Protein AF-A0A0C3BVL0-F1 (afdb_monomer_lite)

pLDDT: mean 70.84, std 17.95, range [28.62, 93.38]

Secondary structure (DSSP, 8-state):
----------------------------HHHHHHHHHHHHHHHHHHHHHHHHHHHHHHHHHHHHHHHHHS------HHHHHHHHHHHHHHHHHHHHHHHHHHHHHHHHHHHHHH---S-HHHHHHHHHHHHHHHHHHHHHHHHHHHHH-TTGGGSGGG-HHHHHHHHHHHHHHHHHHHHHHHHHHHTT-STTTTTSSTTHHHHHHHTT-PPPGGG-----

Sequence (220 aa):
MSSSSTPVSATTTTSAITVPKATFMSDDPVASRTSYLSSTSSSLIACIIPIIAMMYLVVLSWAYQYAGKYPKALNKTTGVWLQKYAPVAYIFLVLSSLTEIAMSSWLVLQYNFNHNYPNIEMRTGARLLLFTSTWTSLTAGAYTLLFLHPAWSKHPVAYVGAQAIWVFVTWLFWVVGASIVNKSVSALVDEKVCGSVAYCAQIRGLFGKLPPTRYLRVPL

Structure (mmCIF, N/CA/C/O backbone):
data_AF-A0A0C3BVL0-F1
#
_entry.id   AF-A0A0C3BVL0-F1
#
loop_
_atom_site.group_PDB
_atom_site.id
_atom_site.type_symbol
_atom_site.label_atom_id
_atom_site.label_alt_id
_atom_site.label_comp_id
_atom_site.label_asym_id
_atom_site.label_entity_id
_atom_site.label_seq_id
_atom_site.pdbx_PDB_ins_code
_atom_site.Cartn_x
_atom_site.Cartn_y
_atom_site.Cartn_z
_atom_site.occupancy
_atom_site.B_iso_or_equiv
_atom_site.auth_seq_id
_atom_site.auth_comp_id
_atom_site.auth_asym_id
_atom_site.auth_atom_id
_atom_site.pdbx_PDB_model_num
ATOM 1 N N . MET A 1 1 ? 85.738 5.031 -52.000 1.00 34.84 1 MET A N 1
ATOM 2 C CA . MET A 1 1 ? 84.587 5.365 -51.135 1.00 34.84 1 MET A CA 1
ATOM 3 C C . MET A 1 1 ? 83.716 4.118 -51.090 1.00 34.84 1 MET A C 1
ATOM 5 O O . MET A 1 1 ? 83.172 3.767 -52.122 1.00 34.84 1 MET A O 1
ATOM 9 N N . SER A 1 2 ? 83.954 3.233 -50.116 1.00 28.62 2 SER A N 1
ATOM 10 C CA . SER A 1 2 ? 83.186 3.122 -48.850 1.00 28.62 2 SER A CA 1
ATOM 11 C C . SER A 1 2 ? 81.844 2.412 -49.096 1.00 28.62 2 SER A C 1
ATOM 13 O O . SER A 1 2 ? 81.128 2.821 -49.994 1.00 28.62 2 SER A O 1
ATOM 15 N N . SER A 1 3 ? 81.394 1.381 -48.382 1.00 28.62 3 SER A N 1
ATOM 16 C CA . SER A 1 3 ? 81.904 0.614 -47.238 1.00 28.62 3 SER A CA 1
ATOM 17 C C . SER A 1 3 ? 80.941 -0.564 -46.999 1.00 28.62 3 SER A C 1
ATOM 19 O O . SER A 1 3 ? 79.779 -0.527 -47.395 1.00 28.62 3 SER A O 1
ATOM 21 N N . SER A 1 4 ? 81.464 -1.603 -46.362 1.00 30.02 4 SER A N 1
ATOM 22 C CA . SER A 1 4 ? 80.855 -2.875 -45.970 1.00 30.02 4 SER A CA 1
ATOM 23 C C . SER A 1 4 ? 79.939 -2.815 -44.729 1.00 30.02 4 SER A C 1
ATOM 25 O O . SER A 1 4 ? 79.928 -1.824 -44.005 1.00 30.02 4 SER A O 1
ATOM 27 N N . SER A 1 5 ? 79.317 -3.978 -44.460 1.00 30.19 5 SER A N 1
ATOM 28 C CA . SER A 1 5 ? 78.951 -4.600 -43.162 1.00 30.19 5 SER A CA 1
ATOM 29 C C . SER A 1 5 ? 77.623 -4.261 -42.453 1.00 30.19 5 SER A C 1
ATOM 31 O O . SER A 1 5 ? 77.483 -3.216 -41.836 1.00 30.19 5 SER A O 1
ATOM 33 N N . THR A 1 6 ? 76.699 -5.237 -42.539 1.00 32.66 6 THR A N 1
ATOM 34 C CA . THR A 1 6 ? 76.010 -6.035 -41.481 1.00 32.66 6 THR A CA 1
ATOM 35 C C . THR A 1 6 ? 75.485 -5.417 -40.163 1.00 32.66 6 THR A C 1
ATOM 37 O O . THR A 1 6 ? 76.039 -4.453 -39.650 1.00 32.66 6 THR A O 1
ATOM 40 N N . PRO A 1 7 ? 74.425 -6.025 -39.572 1.00 41.25 7 PRO A N 1
ATOM 41 C CA . PRO A 1 7 ? 73.585 -5.429 -38.530 1.00 41.25 7 PRO A CA 1
ATOM 42 C C . PRO A 1 7 ? 74.083 -5.719 -37.104 1.00 41.25 7 PRO A C 1
ATOM 44 O O . PRO A 1 7 ? 74.660 -6.773 -36.842 1.00 41.25 7 PRO A O 1
ATOM 47 N N . VAL A 1 8 ? 73.791 -4.813 -36.165 1.00 35.03 8 VAL A N 1
ATOM 48 C CA . VAL A 1 8 ? 74.044 -4.984 -34.724 1.00 35.03 8 VAL A CA 1
ATOM 49 C C . VAL A 1 8 ? 72.755 -4.717 -33.940 1.00 35.03 8 VAL A C 1
ATOM 51 O O . VAL A 1 8 ? 72.123 -3.675 -34.097 1.00 35.03 8 VAL A O 1
ATOM 54 N N . SER A 1 9 ? 72.372 -5.687 -33.107 1.00 32.41 9 SER A N 1
ATOM 55 C CA . SER A 1 9 ? 71.307 -5.620 -32.097 1.00 32.41 9 SER A CA 1
ATOM 56 C C . SER A 1 9 ? 71.687 -4.749 -30.892 1.00 32.41 9 SER A C 1
ATOM 58 O O . SER A 1 9 ? 72.835 -4.803 -30.463 1.00 32.41 9 SER A O 1
ATOM 60 N N . ALA A 1 10 ? 70.698 -4.078 -30.278 1.00 30.48 10 ALA A N 1
ATOM 61 C CA . ALA A 1 10 ? 70.312 -4.190 -28.852 1.00 30.48 10 ALA A CA 1
ATOM 62 C C . ALA A 1 10 ? 69.747 -2.876 -28.259 1.00 30.48 10 ALA A C 1
ATOM 64 O O . ALA A 1 10 ? 70.443 -1.877 -28.149 1.00 30.48 10 ALA A O 1
ATOM 65 N N . THR A 1 11 ? 68.463 -2.956 -27.884 1.00 34.38 11 THR A N 1
ATOM 66 C CA . THR A 1 11 ? 67.759 -2.516 -26.656 1.00 34.38 11 THR A CA 1
ATOM 67 C C . THR A 1 11 ? 68.188 -1.258 -25.876 1.00 34.38 11 THR A C 1
ATOM 69 O O . THR A 1 11 ? 69.366 -1.029 -25.628 1.00 34.38 11 THR A O 1
ATOM 72 N N . THR A 1 12 ? 67.160 -0.615 -25.278 1.00 30.81 12 THR A N 1
ATOM 73 C CA . THR A 1 12 ? 67.130 0.373 -24.156 1.00 30.81 12 THR A CA 1
ATOM 74 C C . THR A 1 12 ? 66.927 1.808 -24.677 1.00 30.81 12 THR A C 1
ATOM 76 O O . THR A 1 12 ? 67.779 2.329 -25.373 1.00 30.81 12 THR A O 1
ATOM 79 N N . THR A 1 13 ? 65.823 2.540 -24.481 1.00 30.23 13 THR A N 1
ATOM 80 C CA . THR A 1 13 ? 64.835 2.607 -23.392 1.00 30.23 13 THR A CA 1
ATOM 81 C C . THR A 1 13 ? 63.524 3.157 -23.966 1.00 30.23 13 THR A C 1
ATOM 83 O O . THR A 1 13 ? 63.511 4.242 -24.546 1.00 30.23 13 THR A O 1
ATOM 86 N N . THR A 1 14 ? 62.412 2.439 -23.811 1.00 31.94 14 THR A N 1
ATOM 87 C CA . THR A 1 14 ? 61.083 2.945 -24.179 1.00 31.94 14 THR A CA 1
ATOM 88 C C . THR A 1 14 ? 60.615 3.923 -23.105 1.00 31.94 14 THR A C 1
ATOM 90 O O . THR A 1 14 ? 60.012 3.523 -22.112 1.00 31.94 14 THR A O 1
ATOM 93 N N . SER A 1 15 ? 60.886 5.213 -23.287 1.00 34.28 15 SER A N 1
ATOM 94 C CA . SER A 1 15 ? 60.174 6.255 -22.546 1.00 34.28 15 SER A CA 1
ATOM 95 C C . SER A 1 15 ? 58.754 6.329 -23.100 1.00 34.28 15 SER A C 1
ATOM 97 O O . SER A 1 15 ? 58.504 6.945 -24.134 1.00 34.28 15 SER A O 1
ATOM 99 N N . ALA A 1 16 ? 57.828 5.636 -22.438 1.00 36.22 16 ALA A N 1
ATOM 100 C CA . ALA A 1 16 ? 56.403 5.758 -22.692 1.00 36.22 16 ALA A CA 1
ATOM 101 C C . ALA A 1 16 ? 55.973 7.196 -22.369 1.00 36.22 16 ALA A C 1
ATOM 103 O O . ALA A 1 16 ? 55.798 7.567 -21.209 1.00 36.22 16 ALA A O 1
ATOM 104 N N . ILE A 1 17 ? 55.817 8.018 -23.406 1.00 35.16 17 ILE A N 1
ATOM 105 C CA . ILE A 1 17 ? 55.044 9.250 -23.305 1.00 35.16 17 ILE A CA 1
ATOM 106 C C . ILE A 1 17 ? 53.596 8.802 -23.116 1.00 35.16 17 ILE A C 1
ATOM 108 O O . ILE A 1 17 ? 52.921 8.398 -24.063 1.00 35.16 17 ILE A O 1
ATOM 112 N N . THR A 1 18 ? 53.144 8.818 -21.864 1.00 35.16 18 THR A N 1
ATOM 113 C CA . THR A 1 18 ? 51.734 8.711 -21.504 1.00 35.16 18 THR A CA 1
ATOM 114 C C . THR A 1 18 ? 51.011 9.879 -22.157 1.00 35.16 18 THR A C 1
ATOM 116 O O . THR A 1 18 ? 50.986 10.988 -21.628 1.00 35.16 18 THR A O 1
ATOM 119 N N . VAL A 1 19 ? 50.438 9.636 -23.335 1.00 36.28 19 VAL A N 1
ATOM 120 C CA . VAL A 1 19 ? 49.383 10.483 -23.881 1.00 36.28 19 VAL A CA 1
ATOM 121 C C . VAL A 1 19 ? 48.281 10.483 -22.823 1.00 36.28 19 VAL A C 1
ATOM 123 O O . VAL A 1 19 ? 47.781 9.401 -22.494 1.00 36.28 19 VAL A O 1
ATOM 126 N N . PRO A 1 20 ? 47.915 11.635 -22.233 1.00 35.56 20 PRO A N 1
ATOM 127 C CA . PRO A 1 20 ? 46.774 11.671 -21.346 1.00 35.56 20 PRO A CA 1
ATOM 128 C C . PRO A 1 20 ? 45.579 11.214 -22.172 1.00 35.56 20 PRO A C 1
ATOM 130 O O . PRO A 1 20 ? 45.197 11.851 -23.154 1.00 35.56 20 PRO A O 1
ATOM 133 N N . LYS A 1 21 ? 45.029 10.058 -21.794 1.00 32.78 21 LYS A N 1
ATOM 134 C CA . LYS A 1 21 ? 43.717 9.604 -22.227 1.00 32.78 21 LYS A CA 1
ATOM 135 C C . LYS A 1 21 ? 42.766 10.712 -21.810 1.00 32.78 21 LYS A C 1
ATOM 137 O O . LYS A 1 21 ? 42.381 10.785 -20.647 1.00 32.78 21 LYS A O 1
ATOM 142 N N . ALA A 1 22 ? 42.466 11.613 -22.740 1.00 35.97 22 ALA A N 1
ATOM 143 C CA . ALA A 1 22 ? 41.354 12.521 -22.607 1.00 35.97 22 ALA A CA 1
ATOM 144 C C . ALA A 1 22 ? 40.149 11.619 -22.370 1.00 35.97 22 ALA A C 1
ATOM 146 O O . ALA A 1 22 ? 39.700 10.894 -23.261 1.00 35.97 22 ALA A O 1
ATOM 147 N N . THR A 1 23 ? 39.713 11.571 -21.117 1.00 38.19 23 THR A N 1
ATOM 148 C CA . THR A 1 23 ? 38.400 11.090 -20.747 1.00 38.19 23 THR A CA 1
ATOM 149 C C . THR A 1 23 ? 37.459 11.992 -21.521 1.00 38.19 23 THR A C 1
ATOM 151 O O . THR A 1 23 ? 37.192 13.116 -21.108 1.00 38.19 23 THR A O 1
ATOM 154 N N . PHE A 1 24 ? 37.050 11.547 -22.709 1.00 36.66 24 PHE A N 1
ATOM 155 C CA . PHE A 1 24 ? 35.875 12.073 -23.366 1.00 36.66 24 PHE A CA 1
ATOM 156 C C . PHE A 1 24 ? 34.755 11.883 -22.344 1.00 36.66 24 PHE A C 1
ATOM 158 O O . PHE A 1 24 ? 34.216 10.788 -22.185 1.00 36.66 24 PHE A O 1
ATOM 165 N N . MET A 1 25 ? 34.472 12.939 -21.578 1.00 44.44 25 MET A N 1
ATOM 166 C CA . MET A 1 25 ? 33.133 13.184 -21.087 1.00 44.44 25 MET A CA 1
ATOM 167 C C . MET A 1 25 ? 32.283 13.251 -22.347 1.00 44.44 25 MET A C 1
ATOM 169 O O . MET A 1 25 ? 32.165 14.293 -22.988 1.00 44.44 25 MET A O 1
ATOM 173 N N . SER A 1 26 ? 31.740 12.105 -22.744 1.00 39.84 26 SER A N 1
ATOM 174 C CA . SER A 1 26 ? 30.464 12.091 -23.427 1.00 39.84 26 SER A CA 1
ATOM 175 C C . SER A 1 26 ? 29.474 12.687 -22.431 1.00 39.84 26 SER A C 1
ATOM 177 O O . SER A 1 26 ? 28.864 11.972 -21.638 1.00 39.84 26 SER A O 1
ATOM 179 N N . ASP A 1 27 ? 29.376 14.018 -22.416 1.00 47.84 27 ASP A N 1
ATOM 180 C CA . ASP A 1 27 ? 28.187 14.725 -21.961 1.00 47.84 27 ASP A CA 1
ATOM 181 C C . ASP A 1 27 ? 27.072 14.336 -22.932 1.00 47.84 27 ASP A C 1
ATOM 183 O O . ASP A 1 27 ? 26.684 15.102 -23.808 1.00 47.84 27 ASP A O 1
ATOM 187 N N . ASP A 1 28 ? 26.591 13.098 -22.831 1.00 52.31 28 ASP A N 1
ATOM 188 C CA . ASP A 1 28 ? 25.337 12.719 -23.445 1.00 52.31 28 ASP A CA 1
ATOM 189 C C . ASP A 1 28 ? 24.259 13.411 -22.603 1.00 52.31 28 ASP A C 1
ATOM 191 O O . ASP A 1 28 ? 23.970 12.972 -21.481 1.00 52.31 28 ASP A O 1
ATOM 195 N N . PRO A 1 29 ? 23.634 14.499 -23.095 1.00 58.47 29 PRO A N 1
ATOM 196 C CA . PRO A 1 29 ? 22.661 15.265 -22.315 1.00 58.47 29 PRO A CA 1
ATOM 197 C C . PRO A 1 29 ? 21.467 14.401 -21.885 1.00 58.47 29 PRO A C 1
ATOM 199 O O . PRO A 1 29 ? 20.753 14.736 -20.940 1.00 58.47 29 PRO A O 1
ATOM 202 N N . VAL A 1 30 ? 21.261 13.270 -22.564 1.00 59.84 30 VAL A N 1
ATOM 203 C CA . VAL A 1 30 ? 20.255 12.254 -22.258 1.00 59.84 30 VAL A CA 1
ATOM 204 C C . VAL A 1 30 ? 20.650 11.423 -21.029 1.00 59.84 30 VAL A C 1
ATOM 206 O O . VAL A 1 30 ? 19.828 11.266 -20.129 1.00 59.84 30 VAL A O 1
ATOM 209 N N . ALA A 1 31 ? 21.902 10.963 -20.927 1.00 59.81 31 ALA A N 1
ATOM 210 C CA . ALA A 1 31 ? 22.377 10.165 -19.791 1.00 59.81 31 ALA A CA 1
ATOM 211 C C . ALA A 1 31 ? 22.405 10.981 -18.484 1.00 59.81 31 ALA A C 1
ATOM 213 O O . ALA A 1 31 ? 21.970 10.499 -17.428 1.00 59.81 31 ALA A O 1
ATOM 214 N N . SER A 1 32 ? 22.826 12.249 -18.567 1.00 63.78 32 SER A N 1
ATOM 215 C CA . SER A 1 32 ? 22.795 13.190 -17.439 1.00 63.78 32 SER A CA 1
ATOM 216 C C . SER A 1 32 ? 21.363 13.525 -16.999 1.00 63.78 32 SER A C 1
ATOM 218 O O . SER A 1 32 ? 21.083 13.537 -15.799 1.00 63.78 32 SER A O 1
ATOM 220 N N . ARG A 1 33 ? 20.415 13.711 -17.935 1.00 64.81 33 ARG A N 1
ATOM 221 C CA . ARG A 1 33 ? 18.992 13.930 -17.596 1.00 64.81 33 ARG A CA 1
ATOM 222 C C . ARG A 1 33 ? 18.353 12.723 -16.924 1.00 64.81 33 ARG A C 1
ATOM 224 O O . ARG A 1 33 ? 17.671 12.903 -15.920 1.00 64.81 33 ARG A O 1
ATOM 231 N N . THR A 1 34 ? 18.567 11.511 -17.433 1.00 65.25 34 THR A N 1
ATOM 232 C CA . THR A 1 34 ? 18.017 10.292 -16.820 1.00 65.25 34 THR A CA 1
ATOM 233 C C . THR A 1 34 ? 18.535 10.105 -15.396 1.00 65.25 34 THR A C 1
ATOM 235 O O . THR A 1 34 ? 17.761 9.805 -14.486 1.00 65.25 34 THR A O 1
ATOM 238 N N . SER A 1 35 ? 19.831 10.340 -15.179 1.00 66.50 35 SER A N 1
ATOM 239 C CA . SER A 1 35 ? 20.452 10.241 -13.853 1.00 66.50 35 SER A CA 1
ATOM 240 C C . SER A 1 35 ? 19.911 11.300 -12.888 1.00 66.50 35 SER A C 1
ATOM 242 O O . SER A 1 35 ? 19.598 10.982 -11.739 1.00 66.50 35 SER A O 1
ATOM 244 N N . TYR A 1 36 ? 19.720 12.534 -13.365 1.00 72.94 36 TYR A N 1
ATOM 245 C CA . TYR A 1 36 ? 19.116 13.616 -12.588 1.00 72.94 36 TYR A CA 1
ATOM 246 C C . TYR A 1 36 ? 17.656 13.315 -12.223 1.00 72.94 36 TYR A C 1
ATOM 248 O O . TYR A 1 36 ? 17.306 13.339 -11.048 1.00 72.94 36 TYR A O 1
ATOM 256 N N . LEU A 1 37 ? 16.821 12.942 -13.199 1.00 73.81 37 LEU A N 1
ATOM 257 C CA . LEU A 1 37 ? 15.407 12.608 -12.981 1.00 73.81 37 LEU A CA 1
ATOM 258 C C . LEU A 1 37 ? 15.233 11.428 -12.028 1.00 73.81 37 LEU A C 1
ATOM 260 O O . LEU A 1 37 ? 14.325 11.434 -11.193 1.00 73.81 37 LEU A O 1
ATOM 264 N N . SER A 1 38 ? 16.124 10.444 -12.127 1.00 73.94 38 SER A N 1
ATOM 265 C CA . SER A 1 38 ? 16.219 9.352 -11.173 1.00 73.94 38 SER A CA 1
ATOM 266 C C . SER A 1 38 ? 16.509 9.895 -9.774 1.00 73.94 38 SER A C 1
ATOM 268 O O . SER A 1 38 ? 15.679 9.784 -8.878 1.00 73.94 38 SER A O 1
ATOM 270 N N . SER A 1 39 ? 17.616 10.599 -9.572 1.00 76.75 39 SER A N 1
ATOM 271 C CA . SER A 1 39 ? 17.951 11.124 -8.243 1.00 76.75 39 SER A CA 1
ATOM 272 C C . SER A 1 39 ? 16.833 12.001 -7.646 1.00 76.75 39 SER A C 1
ATOM 274 O O . SER A 1 39 ? 16.441 11.825 -6.489 1.00 76.75 39 SER A O 1
ATOM 276 N N . THR A 1 40 ? 16.217 12.864 -8.463 1.00 80.25 40 THR A N 1
ATOM 277 C CA . THR A 1 40 ? 15.095 13.718 -8.056 1.00 80.25 40 THR A CA 1
ATOM 278 C C . THR A 1 40 ? 13.860 12.915 -7.661 1.00 80.25 40 THR A C 1
ATOM 280 O O . THR A 1 40 ? 13.298 13.173 -6.600 1.00 80.25 40 THR A O 1
ATOM 283 N N . SER A 1 41 ? 13.424 11.935 -8.458 1.00 79.06 41 SER A N 1
ATOM 284 C CA . SER A 1 41 ? 12.215 11.171 -8.116 1.00 79.06 41 SER A CA 1
ATOM 285 C C . SER A 1 41 ? 12.402 10.305 -6.863 1.00 79.06 41 SER A C 1
ATOM 287 O O . SER A 1 41 ? 11.457 10.158 -6.092 1.00 79.06 41 SER A O 1
ATOM 289 N N . SER A 1 42 ? 13.619 9.826 -6.585 1.00 81.56 42 SER A N 1
ATOM 290 C CA . SER A 1 42 ? 13.922 9.033 -5.389 1.00 81.56 42 SER A CA 1
ATOM 291 C C . SER A 1 42 ? 13.921 9.936 -4.175 1.00 81.56 42 SER A C 1
ATOM 293 O O . SER A 1 42 ? 13.314 9.595 -3.168 1.00 81.56 42 SER A O 1
ATOM 295 N N . SER A 1 43 ? 14.537 11.114 -4.299 1.00 83.94 43 SER A N 1
ATOM 296 C CA . SER A 1 43 ? 14.523 12.141 -3.261 1.00 83.94 43 SER A CA 1
ATOM 297 C C . SER A 1 43 ? 13.092 12.567 -2.917 1.00 83.94 43 SER A C 1
ATOM 299 O O . SER A 1 43 ? 12.697 12.528 -1.754 1.00 83.94 43 SER A O 1
ATOM 301 N N . LEU A 1 44 ? 12.260 12.860 -3.924 1.00 85.44 44 LEU A N 1
ATOM 302 C CA . LEU A 1 44 ? 10.860 13.238 -3.711 1.00 85.44 44 LEU A CA 1
ATOM 303 C C . LEU A 1 44 ? 10.065 12.137 -3.004 1.00 85.44 44 LEU A C 1
ATOM 305 O O . LEU A 1 44 ? 9.364 12.422 -2.036 1.00 85.44 44 LEU A O 1
ATOM 309 N N . ILE A 1 45 ? 10.191 10.884 -3.444 1.00 87.12 45 ILE A N 1
ATOM 310 C CA . ILE A 1 45 ? 9.513 9.748 -2.807 1.00 87.12 45 ILE A CA 1
ATOM 311 C C . ILE A 1 45 ? 10.017 9.564 -1.368 1.00 87.12 45 ILE A C 1
ATOM 313 O O . ILE A 1 45 ? 9.209 9.412 -0.450 1.00 87.12 45 ILE A O 1
ATOM 317 N N . ALA A 1 46 ? 11.330 9.655 -1.152 1.00 84.62 46 ALA A N 1
ATOM 318 C CA . ALA A 1 46 ? 11.954 9.548 0.162 1.00 84.62 46 ALA A CA 1
ATOM 319 C C . ALA A 1 46 ? 11.573 10.694 1.111 1.00 84.62 46 ALA A C 1
ATOM 321 O O . ALA A 1 46 ? 11.663 10.513 2.319 1.00 84.62 46 ALA A O 1
ATOM 322 N N . CYS A 1 47 ? 11.119 11.843 0.607 1.00 86.44 47 CYS A N 1
ATOM 323 C CA . CYS A 1 47 ? 10.590 12.929 1.432 1.00 86.44 47 CYS A CA 1
ATOM 324 C C . CYS A 1 47 ? 9.076 12.807 1.653 1.00 86.44 47 CYS A C 1
ATOM 326 O O . CYS A 1 47 ? 8.599 12.919 2.780 1.00 86.44 47 CYS A O 1
ATOM 328 N N . ILE A 1 48 ? 8.302 12.562 0.596 1.00 87.56 48 ILE A N 1
ATOM 329 C CA . ILE A 1 48 ? 6.834 12.599 0.642 1.00 87.56 48 ILE A CA 1
ATOM 330 C C . ILE A 1 48 ? 6.273 11.424 1.447 1.00 87.56 48 ILE A C 1
ATOM 332 O O . ILE A 1 48 ? 5.389 11.611 2.283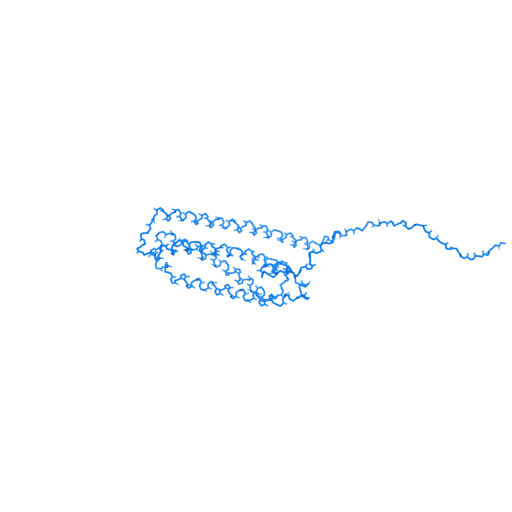 1.00 87.56 48 ILE A O 1
ATOM 336 N N . ILE A 1 49 ? 6.792 10.216 1.232 1.00 88.12 49 ILE A N 1
ATOM 337 C CA . ILE A 1 49 ? 6.281 9.003 1.877 1.00 88.12 49 ILE A CA 1
ATOM 338 C C . ILE A 1 49 ? 6.418 9.044 3.408 1.00 88.12 49 ILE A C 1
ATOM 340 O O . ILE A 1 49 ? 5.414 8.778 4.075 1.00 88.12 49 ILE A O 1
ATOM 344 N N . PRO A 1 50 ? 7.566 9.416 4.012 1.00 87.06 50 PRO A N 1
ATOM 345 C CA . PRO A 1 50 ? 7.642 9.538 5.464 1.00 87.06 50 PRO A CA 1
ATOM 346 C C . PRO A 1 50 ? 6.814 10.703 6.006 1.00 87.06 50 PRO A C 1
ATOM 348 O O . PRO A 1 50 ? 6.267 10.565 7.095 1.00 87.06 50 PRO A O 1
ATOM 351 N N . ILE A 1 51 ? 6.647 11.811 5.272 1.00 89.44 51 ILE A N 1
ATOM 352 C CA . ILE A 1 51 ? 5.742 12.895 5.699 1.00 89.44 51 ILE A CA 1
ATOM 353 C C . ILE A 1 51 ? 4.303 12.374 5.797 1.00 89.44 51 ILE A C 1
ATOM 355 O O . ILE A 1 51 ? 3.637 12.590 6.811 1.00 89.44 51 ILE A O 1
ATOM 359 N N . ILE A 1 52 ? 3.839 11.633 4.787 1.00 86.88 52 ILE A N 1
ATOM 360 C CA . ILE A 1 52 ? 2.510 11.008 4.800 1.00 86.88 52 ILE A CA 1
ATOM 361 C C . ILE A 1 52 ? 2.411 9.980 5.934 1.00 86.88 52 ILE A C 1
ATOM 363 O O . ILE A 1 52 ? 1.423 9.982 6.668 1.00 86.88 52 ILE A O 1
ATOM 367 N N . ALA A 1 53 ? 3.431 9.139 6.127 1.00 85.56 53 ALA A N 1
ATOM 368 C CA . ALA A 1 53 ? 3.462 8.161 7.214 1.00 85.56 53 ALA A CA 1
ATOM 369 C C . ALA A 1 53 ? 3.374 8.839 8.593 1.00 85.56 53 ALA A C 1
ATOM 371 O O . ALA A 1 53 ? 2.575 8.431 9.435 1.00 85.56 53 ALA A O 1
ATOM 372 N N . MET A 1 54 ? 4.135 9.913 8.807 1.00 86.25 54 MET A N 1
ATOM 373 C CA . MET A 1 54 ? 4.113 10.692 10.046 1.00 86.25 54 MET A CA 1
ATOM 374 C C . MET A 1 54 ? 2.759 11.363 10.263 1.00 86.25 54 MET A C 1
ATOM 376 O O . MET A 1 54 ? 2.223 11.299 11.366 1.00 86.25 54 MET A O 1
ATOM 380 N N . MET A 1 55 ? 2.159 11.939 9.219 1.00 87.19 55 MET A N 1
ATOM 381 C CA . MET A 1 55 ? 0.808 12.499 9.290 1.00 87.19 55 MET A CA 1
ATOM 382 C C . MET A 1 55 ? -0.213 11.434 9.723 1.00 87.19 55 MET A C 1
ATOM 384 O O . MET A 1 55 ? -1.022 11.689 10.616 1.00 87.19 55 MET A O 1
ATOM 388 N N . TYR A 1 56 ? -0.131 10.223 9.164 1.00 83.50 56 TYR A N 1
ATOM 389 C CA . TYR A 1 56 ? -0.962 9.092 9.583 1.00 83.50 56 TYR A CA 1
ATOM 390 C C . TYR A 1 56 ? -0.760 8.739 11.060 1.00 83.50 56 TYR A C 1
ATOM 392 O O . TYR A 1 56 ? -1.741 8.582 11.789 1.00 83.50 56 TYR A O 1
ATOM 400 N N . LEU A 1 57 ? 0.491 8.661 11.525 1.00 83.12 57 LEU A N 1
ATOM 401 C CA . LEU A 1 57 ? 0.811 8.367 12.925 1.00 83.12 57 LEU A CA 1
ATOM 402 C C . LEU A 1 57 ? 0.306 9.454 13.881 1.00 83.12 57 LEU A C 1
ATOM 404 O O . LEU A 1 57 ? -0.177 9.128 14.966 1.00 83.12 57 LEU A O 1
ATOM 408 N N . VAL A 1 58 ? 0.370 10.727 13.488 1.00 86.56 58 VAL A N 1
ATOM 409 C CA . VAL A 1 58 ? -0.161 11.849 14.278 1.00 86.56 58 VAL A CA 1
ATOM 410 C C . VAL A 1 58 ? -1.677 11.743 14.408 1.00 86.56 58 VAL A C 1
ATOM 412 O O . VAL A 1 58 ? -2.195 11.803 15.523 1.00 86.56 58 VAL A O 1
ATOM 415 N N . VAL A 1 59 ? -2.387 11.524 13.298 1.00 82.75 59 VAL A N 1
ATOM 416 C CA . VAL A 1 59 ? -3.850 11.360 13.292 1.00 82.75 59 VAL A CA 1
ATOM 417 C C . VAL A 1 59 ? -4.269 10.164 14.150 1.00 82.75 59 VAL A C 1
ATOM 419 O O . VAL A 1 59 ? -5.186 10.276 14.962 1.00 82.75 59 VAL A O 1
ATOM 422 N N . LEU A 1 60 ? -3.557 9.044 14.034 1.00 77.56 60 LEU A N 1
ATOM 423 C CA . LEU A 1 60 ? -3.764 7.852 14.854 1.00 77.56 60 LEU A CA 1
ATOM 424 C C . LEU A 1 60 ? -3.511 8.103 16.338 1.00 77.56 60 LEU A C 1
ATOM 426 O O . LEU A 1 60 ? -4.317 7.698 17.169 1.00 77.56 60 LEU A O 1
ATOM 430 N N . SER A 1 61 ? -2.414 8.781 16.675 1.00 82.12 61 SER A N 1
ATOM 431 C CA . SER A 1 61 ? -2.055 9.093 18.062 1.00 82.12 61 SER A CA 1
ATOM 432 C C . SER A 1 61 ? -3.086 10.018 18.698 1.00 82.12 61 SER A C 1
ATOM 434 O O . SER A 1 61 ? -3.529 9.782 19.823 1.00 82.12 61 SER A O 1
ATOM 436 N N . TRP A 1 62 ? -3.512 11.044 17.957 1.00 83.88 62 TRP A N 1
ATOM 437 C CA . TRP A 1 62 ? -4.570 11.954 18.378 1.00 83.88 62 TRP A CA 1
ATOM 438 C C . TRP A 1 62 ? -5.882 11.208 18.604 1.00 83.88 62 TRP A C 1
ATOM 440 O O . TRP A 1 62 ? -6.514 11.346 19.651 1.00 83.88 62 TRP A O 1
ATOM 450 N N . ALA A 1 63 ? -6.266 10.361 17.658 1.00 75.56 63 ALA A N 1
ATOM 451 C CA . ALA A 1 63 ? -7.506 9.619 17.744 1.00 75.56 63 ALA A CA 1
ATOM 452 C C . ALA A 1 63 ? -7.451 8.540 18.856 1.00 75.56 63 ALA A C 1
ATOM 454 O O . ALA A 1 63 ? -8.461 8.284 19.512 1.00 75.56 63 ALA A O 1
ATOM 455 N N . TYR A 1 64 ? -6.284 7.942 19.130 1.00 74.81 64 TYR A N 1
ATOM 456 C CA . TYR A 1 64 ? -6.075 6.997 20.235 1.00 74.81 64 TYR A CA 1
ATOM 457 C C . TYR A 1 64 ? -6.205 7.688 21.599 1.00 74.81 64 TYR A C 1
ATOM 459 O O . TYR A 1 64 ? -6.920 7.209 22.480 1.00 74.81 64 TYR A O 1
ATOM 467 N N . GLN A 1 65 ? -5.583 8.862 21.752 1.00 81.56 65 GLN A N 1
ATOM 468 C CA . GLN A 1 65 ? -5.757 9.727 22.926 1.00 81.56 65 GLN A CA 1
ATOM 469 C C . GLN A 1 65 ? -7.231 10.107 23.123 1.00 81.56 65 GLN A C 1
ATOM 471 O O . GLN A 1 65 ? -7.745 10.090 24.241 1.00 81.56 65 GLN A O 1
ATOM 476 N N . TYR A 1 66 ? -7.929 10.422 22.030 1.00 77.44 66 TYR A N 1
ATOM 477 C CA . TYR A 1 66 ? -9.344 10.775 22.051 1.00 77.44 66 TYR A CA 1
ATOM 478 C C . TYR A 1 66 ? -10.237 9.596 22.472 1.00 77.44 66 TYR A C 1
ATOM 480 O O . TYR A 1 66 ? -11.130 9.770 23.300 1.00 77.44 66 TYR A O 1
ATOM 488 N N . ALA A 1 67 ? -9.952 8.382 21.991 1.00 69.69 67 ALA A N 1
ATOM 489 C CA . ALA A 1 67 ? -10.645 7.165 22.416 1.00 69.69 67 ALA A CA 1
ATOM 490 C C . ALA A 1 67 ? -10.429 6.855 23.910 1.00 69.69 67 ALA A C 1
ATOM 492 O O . ALA A 1 67 ? -11.364 6.427 24.586 1.00 69.69 67 ALA A O 1
ATOM 493 N N . GLY A 1 68 ? -9.232 7.128 24.446 1.00 70.44 68 GLY A N 1
ATOM 494 C CA . GLY A 1 68 ? -8.939 6.988 25.877 1.00 70.44 68 GLY A CA 1
ATOM 495 C C . GLY A 1 68 ? -9.760 7.927 26.770 1.00 70.44 68 GLY A C 1
ATOM 496 O O . GLY A 1 68 ? -10.109 7.554 27.888 1.00 70.44 68 GLY A O 1
ATOM 497 N N . LYS A 1 69 ? -10.125 9.117 26.272 1.00 80.06 69 LYS A N 1
ATOM 498 C CA . LYS A 1 69 ? -10.961 10.087 27.005 1.00 80.06 69 LYS A CA 1
ATOM 499 C C . LYS A 1 69 ? -12.446 9.709 27.055 1.00 80.06 69 LYS A C 1
ATOM 501 O O . LYS A 1 69 ? -13.142 10.163 27.957 1.00 80.06 69 LYS A O 1
ATOM 506 N N . TYR A 1 70 ? -12.929 8.880 26.127 1.00 74.25 70 TYR A N 1
ATOM 507 C CA . TYR A 1 70 ? -14.334 8.462 26.043 1.00 74.25 70 TYR A CA 1
ATOM 508 C C . TYR A 1 70 ? -14.453 6.928 25.957 1.00 74.25 70 TYR A C 1
ATOM 510 O O . TYR A 1 70 ? -14.770 6.390 24.889 1.00 74.25 70 TYR A O 1
ATOM 518 N N . PRO A 1 71 ? -14.200 6.197 27.062 1.00 67.44 71 PRO A N 1
ATOM 519 C CA . PRO A 1 71 ? -14.209 4.739 27.053 1.00 67.44 71 PRO A CA 1
ATOM 520 C C . PRO A 1 71 ? -15.613 4.194 26.764 1.00 67.44 71 PRO A C 1
ATOM 522 O O . PRO A 1 71 ? -16.589 4.528 27.435 1.00 67.44 71 PRO A O 1
ATOM 525 N N . LYS A 1 72 ? -15.722 3.312 25.765 1.00 65.19 72 LYS A N 1
ATOM 526 C CA . LYS A 1 72 ? -16.946 2.539 25.516 1.00 65.19 72 LYS A CA 1
ATOM 527 C C . LYS A 1 72 ? -16.966 1.320 26.431 1.00 65.19 72 LYS A C 1
ATOM 529 O O . LYS A 1 72 ? -16.025 0.531 26.425 1.00 65.19 72 LYS A O 1
ATOM 534 N N . ALA A 1 73 ? -18.059 1.130 27.164 1.00 56.66 73 ALA A N 1
ATOM 535 C CA . ALA A 1 73 ? -18.287 -0.086 27.935 1.00 56.66 73 ALA A CA 1
ATOM 536 C C . ALA A 1 73 ? -18.561 -1.265 26.981 1.00 56.66 73 ALA A C 1
ATOM 538 O O . ALA A 1 73 ? -19.680 -1.464 26.512 1.00 56.66 73 ALA A O 1
ATOM 539 N N . LEU A 1 74 ? -17.523 -2.035 26.650 1.00 63.69 74 LEU A N 1
ATOM 540 C CA . LEU A 1 74 ? -17.649 -3.288 25.906 1.00 63.69 74 LEU A CA 1
ATOM 541 C C . LEU A 1 74 ? -17.837 -4.443 26.888 1.00 63.69 74 LEU A C 1
ATOM 543 O O . LEU A 1 74 ? -16.910 -4.860 27.569 1.00 63.69 74 LEU A O 1
ATOM 547 N N . ASN A 1 75 ? -19.053 -4.985 26.924 1.00 62.06 75 ASN A N 1
ATOM 548 C CA . ASN A 1 75 ? -19.475 -6.037 27.855 1.00 62.06 75 ASN A CA 1
ATOM 549 C C . ASN A 1 75 ? -18.947 -7.452 27.496 1.00 62.06 75 ASN A C 1
ATOM 551 O O . ASN A 1 75 ? -19.434 -8.453 28.009 1.00 62.06 75 ASN A O 1
ATOM 555 N N . LYS A 1 76 ? -17.985 -7.584 26.569 1.00 72.56 76 LYS A N 1
ATOM 556 C CA . LYS A 1 76 ? -17.412 -8.885 26.171 1.00 72.56 76 LYS A CA 1
ATOM 557 C C . LYS A 1 76 ? -15.890 -8.827 26.098 1.00 72.56 76 LYS A C 1
ATOM 559 O O . LYS A 1 76 ? -15.329 -8.038 25.339 1.00 72.56 76 LYS A O 1
ATOM 564 N N . THR A 1 77 ? -15.237 -9.746 26.804 1.00 73.19 77 THR A N 1
ATOM 565 C CA . THR A 1 77 ? -13.775 -9.918 26.889 1.00 73.19 77 THR A CA 1
ATOM 566 C C . THR A 1 77 ? -13.114 -10.063 25.515 1.00 73.19 77 THR A C 1
ATOM 568 O O . THR A 1 77 ? -12.034 -9.528 25.279 1.00 73.19 77 THR A O 1
ATOM 571 N N . THR A 1 78 ? -13.790 -10.719 24.568 1.00 69.69 78 THR A N 1
ATOM 572 C CA . THR A 1 78 ? -13.320 -10.900 23.185 1.00 69.69 78 THR A CA 1
ATOM 573 C C . THR A 1 78 ? -13.272 -9.585 22.397 1.00 69.69 78 THR A C 1
ATOM 575 O O . THR A 1 78 ? -12.401 -9.404 21.549 1.00 69.69 78 THR A O 1
ATOM 578 N N . GLY A 1 79 ? -14.171 -8.637 22.692 1.00 67.75 79 GLY A N 1
ATOM 579 C CA . GLY A 1 79 ? -14.209 -7.328 22.030 1.00 67.75 79 GLY A CA 1
ATOM 580 C C . GLY A 1 79 ? -13.051 -6.417 22.442 1.00 67.75 79 GLY A C 1
ATOM 581 O O . GLY A 1 79 ? -12.564 -5.633 21.629 1.00 67.75 79 GLY A O 1
ATOM 582 N N . VAL A 1 80 ? -12.561 -6.575 23.674 1.00 69.69 80 VAL A N 1
ATOM 583 C CA . VAL A 1 80 ? -11.422 -5.812 24.208 1.00 69.69 80 VAL A CA 1
ATOM 584 C C . VAL A 1 80 ? -10.126 -6.172 23.478 1.00 69.69 80 VAL A C 1
ATOM 586 O O . VAL A 1 80 ? -9.355 -5.288 23.107 1.00 69.69 80 VAL A O 1
ATOM 589 N N . TRP A 1 81 ? -9.904 -7.462 23.204 1.00 74.81 81 TRP A N 1
ATOM 590 C CA . TRP A 1 81 ? -8.752 -7.911 22.416 1.00 74.81 81 TRP A CA 1
ATOM 591 C C . TRP A 1 81 ? -8.799 -7.360 20.991 1.00 74.81 81 TRP A C 1
ATOM 593 O O . TRP A 1 81 ? -7.812 -6.803 20.514 1.00 74.81 81 TRP A O 1
ATOM 603 N N . LEU A 1 82 ? -9.959 -7.430 20.335 1.00 73.19 82 LEU A N 1
ATOM 604 C CA . LEU A 1 82 ? -10.115 -6.920 18.974 1.00 73.19 82 LEU A CA 1
ATOM 605 C C . LEU A 1 82 ? -9.811 -5.416 18.884 1.00 73.19 82 LEU A C 1
ATOM 607 O O . LEU A 1 82 ? -9.080 -4.996 17.991 1.00 73.19 82 LEU A O 1
ATOM 611 N N . GLN A 1 83 ? -10.287 -4.612 19.840 1.00 71.88 83 GLN A N 1
ATOM 612 C CA . GLN A 1 83 ? -9.987 -3.176 19.888 1.00 71.88 83 GLN A CA 1
ATOM 613 C C . GLN A 1 83 ? -8.506 -2.858 20.100 1.00 71.88 83 GLN A C 1
ATOM 615 O O . GLN A 1 83 ? -8.038 -1.827 19.624 1.00 71.88 83 GLN A O 1
ATOM 620 N N . LYS A 1 84 ? -7.769 -3.720 20.804 1.00 74.81 84 LYS A N 1
ATOM 621 C CA . LYS A 1 84 ? -6.343 -3.508 21.063 1.00 74.81 84 LYS A CA 1
ATOM 622 C C . LYS A 1 84 ? -5.478 -3.832 19.844 1.00 74.81 84 LYS A C 1
ATOM 624 O O . LYS A 1 84 ? -4.527 -3.107 19.568 1.00 74.81 84 LYS A O 1
ATOM 629 N N . TYR A 1 85 ? -5.807 -4.899 19.115 1.00 79.44 85 TYR A N 1
ATOM 630 C CA . TYR A 1 85 ? -5.007 -5.356 17.971 1.00 79.44 85 TYR A CA 1
ATOM 631 C C . TYR A 1 85 ? -5.403 -4.713 16.641 1.00 79.44 85 TYR A C 1
ATOM 633 O O . TYR A 1 85 ? -4.542 -4.554 15.775 1.00 79.44 85 TYR A O 1
ATOM 641 N N . ALA A 1 86 ? -6.664 -4.301 16.472 1.00 76.62 86 ALA A N 1
ATOM 642 C CA . ALA A 1 86 ? -7.124 -3.698 15.222 1.00 76.62 86 ALA A CA 1
ATOM 643 C C . ALA A 1 86 ? -6.286 -2.474 14.789 1.00 76.62 86 ALA A C 1
ATOM 645 O O . ALA A 1 86 ? -5.817 -2.474 13.651 1.00 76.62 86 ALA A O 1
ATOM 646 N N . PRO A 1 87 ? -5.991 -1.478 15.652 1.00 76.75 87 PRO A N 1
ATOM 647 C CA . PRO A 1 87 ? -5.205 -0.308 15.253 1.00 76.75 87 PRO A CA 1
ATOM 648 C C . PRO A 1 87 ? -3.793 -0.675 14.791 1.00 76.75 87 PRO A C 1
ATOM 650 O O . PRO A 1 87 ? -3.296 -0.114 13.820 1.00 76.75 87 PRO A O 1
ATOM 653 N N . VAL A 1 88 ? -3.159 -1.649 15.452 1.00 80.44 88 VAL A N 1
ATOM 654 C CA . VAL A 1 88 ? -1.805 -2.107 15.107 1.00 80.44 88 VAL A CA 1
ATOM 655 C C . VAL A 1 88 ? -1.791 -2.767 13.727 1.00 80.44 88 VAL A C 1
ATOM 657 O O . VAL A 1 88 ? -0.913 -2.475 12.916 1.00 80.44 88 VAL A O 1
ATOM 660 N N . ALA A 1 89 ? -2.788 -3.604 13.427 1.00 83.69 89 ALA A N 1
ATOM 661 C CA . ALA A 1 89 ? -2.922 -4.231 12.114 1.00 83.69 89 ALA A CA 1
ATOM 662 C C . ALA A 1 89 ? -3.154 -3.194 10.998 1.00 83.69 89 ALA A C 1
ATOM 664 O O . ALA A 1 89 ? -2.535 -3.289 9.938 1.00 83.69 89 ALA A O 1
ATOM 665 N N . TYR A 1 90 ? -3.983 -2.170 11.243 1.00 81.88 90 TYR A N 1
ATOM 666 C CA . TYR A 1 90 ? -4.196 -1.081 10.282 1.00 81.88 90 TYR A CA 1
ATOM 667 C C . TYR A 1 90 ? -2.936 -0.236 10.062 1.00 81.88 90 TYR A C 1
ATOM 669 O O . TYR A 1 90 ? -2.629 0.093 8.918 1.00 81.88 90 TYR A O 1
ATOM 677 N N . ILE A 1 91 ? -2.169 0.063 11.116 1.00 82.94 91 ILE A N 1
ATOM 678 C CA . ILE A 1 91 ? -0.876 0.761 10.999 1.00 82.94 91 ILE A CA 1
ATOM 679 C C . ILE A 1 91 ? 0.079 -0.029 10.109 1.00 82.94 91 ILE A C 1
ATOM 681 O O . ILE A 1 91 ? 0.662 0.532 9.182 1.00 82.94 91 ILE A O 1
ATOM 685 N N . PHE A 1 92 ? 0.214 -1.331 10.363 1.00 86.31 92 PHE A N 1
ATOM 686 C CA . PHE A 1 92 ? 1.071 -2.198 9.562 1.00 86.31 92 PHE A CA 1
ATOM 687 C C . PHE A 1 92 ? 0.640 -2.222 8.088 1.00 86.31 92 PHE A C 1
ATOM 689 O O . PHE A 1 92 ? 1.479 -2.045 7.205 1.00 86.31 92 PHE A O 1
ATOM 696 N N . LEU A 1 93 ? -0.664 -2.355 7.817 1.00 86.12 93 LEU A N 1
ATOM 697 C CA . LEU A 1 93 ? -1.202 -2.312 6.453 1.00 86.12 93 LEU A CA 1
ATOM 698 C C . LEU A 1 93 ? -0.918 -0.978 5.750 1.00 86.12 93 LEU A C 1
ATOM 700 O O . LEU A 1 93 ? -0.491 -0.978 4.595 1.00 86.12 93 LEU A O 1
ATOM 704 N N . VAL A 1 94 ? -1.107 0.153 6.436 1.00 86.75 94 VAL A N 1
ATOM 705 C CA . VAL A 1 94 ? -0.832 1.483 5.869 1.00 86.75 94 VAL A CA 1
ATOM 706 C C . VAL A 1 94 ? 0.655 1.639 5.558 1.00 86.75 94 VAL A C 1
ATOM 708 O O . VAL A 1 94 ? 0.993 2.029 4.441 1.00 86.75 94 VAL A O 1
ATOM 711 N N . LEU A 1 95 ? 1.548 1.286 6.487 1.00 85.31 95 LEU A N 1
ATOM 712 C CA . LEU A 1 95 ? 2.996 1.375 6.266 1.00 85.31 95 LEU A CA 1
ATOM 713 C C . LEU A 1 95 ? 3.453 0.478 5.110 1.00 85.31 95 LEU A C 1
ATOM 715 O O . LEU A 1 95 ? 4.184 0.943 4.236 1.00 85.31 95 LEU A O 1
ATOM 719 N N . SER A 1 96 ? 2.965 -0.764 5.052 1.00 88.62 96 SER A N 1
ATOM 720 C CA . SER A 1 96 ? 3.259 -1.676 3.943 1.00 88.62 96 SER A CA 1
ATOM 721 C C . SER A 1 96 ? 2.777 -1.097 2.608 1.00 88.62 96 SER A C 1
ATOM 723 O O . SER A 1 96 ? 3.544 -1.038 1.647 1.00 88.62 96 SER A O 1
ATOM 725 N N . SER A 1 97 ? 1.550 -0.567 2.551 1.00 90.62 97 SER A N 1
ATOM 726 C CA . SER A 1 97 ? 1.023 0.059 1.331 1.00 90.62 97 SER A CA 1
ATOM 727 C C . SER A 1 97 ? 1.823 1.297 0.902 1.00 90.62 97 SER A C 1
ATOM 729 O O . SER A 1 97 ? 2.059 1.492 -0.285 1.00 90.62 97 SER A O 1
ATOM 731 N N . LEU A 1 98 ? 2.318 2.106 1.843 1.00 87.75 98 LEU A N 1
ATOM 732 C CA . LEU A 1 98 ? 3.152 3.274 1.542 1.00 87.75 98 LEU A CA 1
ATOM 733 C C . LEU A 1 98 ? 4.502 2.874 0.939 1.00 87.75 98 LEU A C 1
ATOM 735 O O . LEU A 1 98 ? 4.958 3.513 -0.012 1.00 87.75 98 LEU A O 1
ATOM 739 N N . THR A 1 99 ? 5.118 1.798 1.437 1.00 87.12 99 THR A N 1
ATOM 740 C CA . THR A 1 99 ? 6.348 1.262 0.834 1.00 87.12 99 THR A CA 1
ATOM 741 C C . THR A 1 99 ? 6.113 0.726 -0.579 1.00 87.12 99 THR A C 1
ATOM 743 O O . THR A 1 99 ? 6.934 0.960 -1.468 1.00 87.12 99 THR A O 1
ATOM 746 N N . GLU A 1 100 ? 4.967 0.091 -0.837 1.00 87.94 100 GLU A N 1
ATOM 747 C CA . GLU A 1 100 ? 4.610 -0.364 -2.184 1.00 87.94 100 GLU A CA 1
ATOM 748 C C . GLU A 1 100 ? 4.293 0.795 -3.139 1.00 87.94 100 GLU A C 1
ATOM 750 O O . GLU A 1 100 ? 4.704 0.746 -4.302 1.00 87.94 100 GLU A O 1
ATOM 755 N N . ILE A 1 101 ? 3.638 1.865 -2.666 1.00 91.19 101 ILE A N 1
ATOM 756 C CA . ILE A 1 101 ? 3.447 3.104 -3.442 1.00 91.19 101 ILE A CA 1
ATOM 757 C C . ILE A 1 101 ? 4.808 3.684 -3.826 1.00 91.19 101 ILE A C 1
ATOM 759 O O . ILE A 1 101 ? 5.013 4.032 -4.990 1.00 91.19 101 ILE A O 1
ATOM 763 N N . ALA A 1 102 ? 5.745 3.763 -2.876 1.00 86.88 102 ALA A N 1
ATOM 764 C CA . A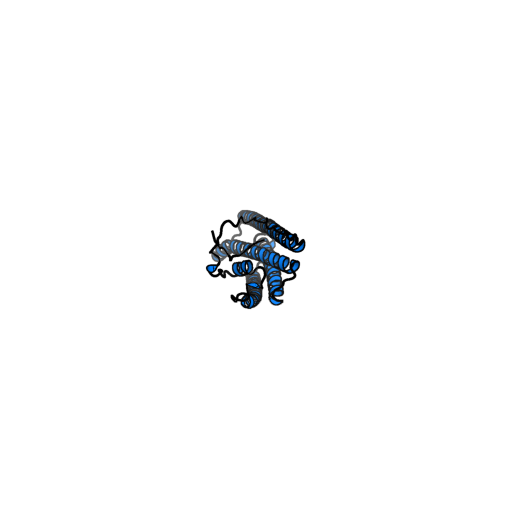LA A 1 102 ? 7.089 4.284 -3.108 1.00 86.88 102 ALA A CA 1
ATOM 765 C C . ALA A 1 102 ? 7.811 3.507 -4.220 1.00 86.88 102 ALA A C 1
ATOM 767 O O . ALA A 1 102 ? 8.232 4.093 -5.216 1.00 86.88 102 ALA A O 1
ATOM 768 N N . MET A 1 103 ? 7.881 2.179 -4.093 1.00 83.06 103 MET A N 1
ATOM 769 C CA . MET A 1 103 ? 8.565 1.329 -5.070 1.00 83.06 103 MET A CA 1
ATOM 770 C C . MET A 1 103 ? 7.869 1.330 -6.431 1.00 83.06 103 MET A C 1
ATOM 772 O O . MET A 1 103 ? 8.526 1.459 -7.464 1.00 83.06 103 MET A O 1
ATOM 776 N N . SER A 1 104 ? 6.542 1.215 -6.455 1.00 87.38 104 SER A N 1
ATOM 777 C CA . SER A 1 104 ? 5.799 1.098 -7.710 1.00 87.38 104 SER A CA 1
ATOM 778 C C . SER A 1 104 ? 5.750 2.428 -8.468 1.00 87.38 104 SER A C 1
ATOM 780 O O . SER A 1 104 ? 5.852 2.434 -9.695 1.00 87.38 104 SER A O 1
ATOM 782 N N . SER A 1 105 ? 5.656 3.564 -7.764 1.00 86.88 105 SER A N 1
ATOM 783 C CA . SER A 1 105 ? 5.679 4.898 -8.391 1.00 86.88 105 SER A CA 1
ATOM 784 C C . SER A 1 105 ? 7.041 5.174 -9.003 1.00 86.88 105 SER A C 1
ATOM 786 O O . SER A 1 105 ? 7.120 5.494 -10.189 1.00 86.88 105 SER A O 1
ATOM 788 N N . TRP A 1 106 ? 8.104 4.942 -8.234 1.00 85.88 106 TRP A N 1
ATOM 789 C CA . TRP A 1 106 ? 9.478 5.017 -8.705 1.00 85.88 106 TRP A CA 1
ATOM 790 C C . TRP A 1 106 ? 9.677 4.216 -9.993 1.00 85.88 106 TRP A C 1
ATOM 792 O O . TRP A 1 106 ? 10.142 4.747 -11.001 1.00 85.88 106 TRP A O 1
ATOM 802 N N . LEU A 1 107 ? 9.268 2.948 -9.979 1.00 82.50 107 LEU A N 1
ATOM 803 C CA . LEU A 1 107 ? 9.472 2.039 -11.096 1.00 82.50 107 LEU A CA 1
ATOM 804 C C . LEU A 1 107 ? 8.718 2.492 -12.357 1.00 82.50 107 LEU A C 1
ATOM 806 O O . LEU A 1 107 ? 9.274 2.481 -13.456 1.00 82.50 107 LEU A O 1
ATOM 810 N N . VAL A 1 108 ? 7.471 2.947 -12.205 1.00 86.50 108 VAL A N 1
ATOM 811 C CA . VAL A 1 108 ? 6.677 3.483 -13.321 1.00 86.50 108 VAL A CA 1
ATOM 812 C C . VAL A 1 108 ? 7.293 4.767 -13.877 1.00 86.50 108 VAL A C 1
ATOM 814 O O . VAL A 1 108 ? 7.344 4.913 -15.099 1.00 86.50 108 VAL A O 1
ATOM 817 N N . LEU A 1 109 ? 7.798 5.668 -13.026 1.00 84.56 109 LEU A N 1
ATOM 818 C CA . LEU A 1 109 ? 8.485 6.883 -13.476 1.00 84.56 109 LEU A CA 1
ATOM 819 C C . LEU A 1 109 ? 9.733 6.536 -14.298 1.00 84.56 109 LEU A C 1
ATOM 821 O O . LEU A 1 109 ? 9.892 7.042 -15.408 1.00 84.56 109 LEU A O 1
ATOM 825 N N . GLN A 1 110 ? 10.571 5.622 -13.805 1.00 81.62 110 GLN A N 1
ATOM 826 C CA . GLN A 1 110 ? 11.795 5.204 -14.496 1.00 81.62 110 GLN A CA 1
ATOM 827 C C . GLN A 1 110 ? 11.523 4.576 -15.859 1.00 81.62 110 GLN A C 1
ATOM 829 O O . GLN A 1 110 ? 12.190 4.909 -16.843 1.00 81.62 110 GLN A O 1
ATOM 834 N N . TYR A 1 111 ? 10.533 3.688 -15.943 1.00 79.75 111 TYR A N 1
ATOM 835 C CA . TYR A 1 111 ? 10.170 3.079 -17.219 1.00 79.75 111 TYR A CA 1
ATOM 836 C C . TYR A 1 111 ? 9.518 4.073 -18.176 1.00 79.75 111 TYR A C 1
ATOM 838 O O . TYR A 1 111 ? 9.725 3.981 -19.386 1.00 79.75 111 TYR A O 1
ATOM 846 N N . ASN A 1 112 ? 8.765 5.047 -17.659 1.00 83.25 112 ASN A N 1
ATOM 847 C CA . ASN A 1 112 ? 8.170 6.076 -18.495 1.00 83.25 112 ASN A CA 1
ATOM 848 C C . ASN A 1 112 ? 9.222 7.032 -19.064 1.00 83.25 112 ASN A C 1
ATOM 850 O O . ASN A 1 112 ? 9.115 7.381 -20.231 1.00 83.25 112 ASN A O 1
ATOM 854 N N . PHE A 1 113 ? 10.250 7.411 -18.301 1.00 81.12 113 PHE A N 1
ATOM 855 C CA . PHE A 1 113 ? 11.304 8.303 -18.799 1.00 81.12 113 PHE A CA 1
ATOM 856 C C . PHE A 1 113 ? 12.272 7.620 -19.760 1.00 81.12 113 PHE A C 1
ATOM 858 O O . PHE A 1 113 ? 12.659 8.217 -20.757 1.00 81.12 113 PHE A O 1
ATOM 865 N N . ASN A 1 114 ? 12.633 6.365 -19.493 1.00 78.00 114 ASN A N 1
ATOM 866 C CA . ASN A 1 114 ? 13.582 5.638 -20.335 1.00 78.00 114 ASN A CA 1
ATOM 867 C C . ASN A 1 114 ? 12.927 4.920 -21.520 1.00 78.00 114 ASN A C 1
ATOM 869 O O . ASN A 1 114 ? 13.636 4.335 -22.327 1.00 78.00 114 ASN A O 1
ATOM 873 N N . HIS A 1 115 ? 11.590 4.898 -21.592 1.00 77.69 115 HIS A N 1
ATOM 874 C CA . HIS A 1 115 ? 10.799 4.150 -22.585 1.00 77.69 115 HIS A CA 1
ATOM 875 C C . HIS A 1 115 ? 11.163 2.651 -22.694 1.00 77.69 115 HIS A C 1
ATOM 877 O O . HIS A 1 115 ? 10.762 1.969 -23.631 1.00 77.69 115 HIS A O 1
ATOM 883 N N . ASN A 1 116 ? 11.857 2.110 -21.689 1.00 75.25 116 ASN A N 1
ATOM 884 C CA . ASN A 1 116 ? 12.426 0.763 -21.677 1.00 75.25 116 ASN A CA 1
ATOM 885 C C . ASN A 1 116 ? 11.568 -0.192 -20.839 1.00 75.25 116 ASN A C 1
ATOM 887 O O . ASN A 1 116 ? 12.040 -0.775 -19.862 1.00 75.25 116 ASN A O 1
ATOM 891 N N . TYR A 1 117 ? 10.284 -0.325 -21.181 1.00 75.06 117 TYR A N 1
ATOM 892 C CA . TYR A 1 117 ? 9.430 -1.320 -20.530 1.00 75.06 117 TYR A CA 1
ATOM 893 C C . TYR A 1 117 ? 9.852 -2.725 -20.981 1.00 75.06 117 TYR A C 1
ATOM 895 O O . TYR A 1 117 ? 9.827 -2.991 -22.181 1.00 75.06 117 TYR A O 1
ATOM 903 N N . PRO A 1 118 ? 10.189 -3.645 -20.058 1.00 72.25 118 PRO A N 1
ATOM 904 C CA . PRO A 1 118 ? 10.657 -4.973 -20.442 1.00 72.25 118 PRO A CA 1
ATOM 905 C C . PRO A 1 118 ? 9.544 -5.818 -21.066 1.00 72.25 118 PRO A C 1
ATOM 907 O O . PRO A 1 118 ? 9.814 -6.579 -21.980 1.00 72.25 118 PRO A O 1
ATOM 910 N N . ASN A 1 119 ? 8.303 -5.680 -20.581 1.00 80.69 119 ASN A N 1
ATOM 911 C CA . ASN A 1 119 ? 7.122 -6.397 -21.066 1.00 80.69 119 ASN A CA 1
ATOM 912 C C . ASN A 1 119 ? 5.843 -5.592 -20.770 1.00 80.69 119 ASN A C 1
ATOM 914 O O . ASN A 1 119 ? 5.791 -4.837 -19.790 1.00 80.69 119 ASN A O 1
ATOM 918 N N . ILE A 1 120 ? 4.781 -5.805 -21.557 1.00 84.38 120 ILE A N 1
ATOM 919 C CA . ILE A 1 120 ? 3.449 -5.222 -21.296 1.00 84.38 120 ILE A CA 1
ATOM 920 C C . ILE A 1 120 ? 2.884 -5.682 -19.943 1.00 84.38 120 ILE A C 1
ATOM 922 O O . ILE A 1 120 ? 2.312 -4.881 -19.207 1.00 84.38 120 ILE A O 1
ATOM 926 N N . GLU A 1 121 ? 3.150 -6.934 -19.569 1.00 86.00 121 GLU A N 1
ATOM 927 C CA . GLU A 1 121 ? 2.743 -7.524 -18.289 1.00 86.00 121 GLU A CA 1
ATOM 928 C C . GLU A 1 121 ? 3.343 -6.781 -17.092 1.00 86.00 121 GLU A C 1
ATOM 930 O O . GLU A 1 121 ? 2.644 -6.480 -16.128 1.00 86.00 121 GLU A O 1
ATOM 935 N N . MET A 1 122 ? 4.624 -6.401 -17.178 1.00 82.94 122 MET A N 1
ATOM 936 C CA . MET A 1 122 ? 5.304 -5.650 -16.119 1.00 82.94 122 MET A CA 1
ATOM 937 C C . MET A 1 122 ? 4.671 -4.266 -15.927 1.00 82.94 122 MET A C 1
ATOM 939 O O . MET A 1 122 ? 4.461 -3.814 -14.801 1.00 82.94 122 MET A O 1
ATOM 943 N N . ARG A 1 123 ? 4.314 -3.600 -17.033 1.00 85.94 123 ARG A N 1
ATOM 944 C CA . ARG A 1 123 ? 3.636 -2.297 -17.009 1.00 85.94 123 ARG A CA 1
ATOM 945 C C . ARG A 1 123 ? 2.251 -2.401 -16.371 1.00 85.94 123 ARG A C 1
ATOM 947 O O . ARG A 1 123 ? 1.896 -1.550 -15.555 1.00 85.94 123 ARG A O 1
ATOM 954 N N . THR A 1 124 ? 1.476 -3.419 -16.738 1.00 89.12 124 THR A N 1
ATOM 955 C CA . THR A 1 124 ? 0.135 -3.656 -16.186 1.00 89.12 124 THR A CA 1
ATOM 956 C C . THR A 1 124 ? 0.210 -4.027 -14.705 1.00 89.12 124 THR A C 1
ATOM 958 O O . THR A 1 124 ? -0.503 -3.432 -13.898 1.00 89.12 124 THR A O 1
ATOM 961 N N . GLY A 1 125 ? 1.131 -4.917 -14.325 1.00 89.12 125 GLY A N 1
ATOM 962 C CA . GLY A 1 125 ? 1.364 -5.313 -12.936 1.00 89.12 125 GLY A CA 1
ATOM 963 C C . GLY A 1 125 ? 1.776 -4.140 -12.042 1.00 89.12 125 GLY A C 1
ATOM 964 O O . GLY A 1 125 ? 1.168 -3.930 -10.996 1.00 89.12 125 GLY A O 1
ATOM 965 N N . ALA A 1 126 ? 2.730 -3.310 -12.479 1.00 88.19 126 ALA A N 1
ATOM 966 C CA . ALA A 1 126 ? 3.173 -2.138 -11.716 1.00 88.19 126 ALA A CA 1
ATOM 967 C C . ALA A 1 126 ? 2.054 -1.098 -11.513 1.00 88.19 126 ALA A C 1
ATOM 969 O O . ALA A 1 126 ? 1.926 -0.516 -10.436 1.00 88.19 126 ALA A O 1
ATOM 970 N N . ARG A 1 127 ? 1.202 -0.884 -12.526 1.00 90.12 127 ARG A N 1
ATOM 971 C CA . ARG A 1 127 ? 0.035 0.011 -12.420 1.00 90.12 127 ARG A CA 1
ATOM 972 C C . ARG A 1 127 ? -1.042 -0.544 -11.493 1.00 90.12 127 ARG A C 1
ATOM 974 O O . ARG A 1 127 ? -1.623 0.221 -10.727 1.00 90.12 127 ARG A O 1
ATOM 981 N N . LEU A 1 128 ? -1.292 -1.852 -11.541 1.00 90.56 128 LEU A N 1
ATOM 982 C CA . LEU A 1 128 ? -2.241 -2.507 -10.644 1.00 90.56 128 LEU A CA 1
ATOM 983 C C . LEU A 1 128 ? -1.756 -2.465 -9.190 1.00 90.56 128 LEU A C 1
ATOM 985 O O . LEU A 1 128 ? -2.557 -2.194 -8.299 1.00 90.56 128 LEU A O 1
ATOM 989 N N . LEU A 1 129 ? -0.457 -2.670 -8.945 1.00 90.69 129 LEU A N 1
ATOM 990 C CA . LEU A 1 129 ? 0.134 -2.535 -7.610 1.00 90.69 129 LEU A CA 1
ATOM 991 C C . LEU A 1 129 ? 0.038 -1.102 -7.087 1.00 90.69 129 LEU A C 1
ATOM 993 O O . LEU A 1 129 ? -0.358 -0.913 -5.940 1.00 90.69 129 LEU A O 1
ATOM 997 N N . LEU A 1 130 ? 0.305 -0.095 -7.927 1.00 91.00 130 LEU A N 1
ATOM 998 C CA . LEU A 1 130 ? 0.078 1.309 -7.568 1.00 91.00 130 LEU A CA 1
ATOM 999 C C . LEU A 1 130 ? -1.370 1.561 -7.157 1.00 91.00 130 LEU A C 1
ATOM 1001 O O . LEU A 1 130 ? -1.618 2.071 -6.067 1.00 91.00 130 LEU A O 1
ATOM 1005 N N . PHE A 1 131 ? -2.317 1.165 -8.010 1.00 92.88 131 PHE A N 1
ATOM 1006 C CA . PHE A 1 131 ? -3.740 1.320 -7.733 1.00 92.88 131 PHE A CA 1
ATOM 1007 C C . PHE A 1 131 ? -4.131 0.632 -6.425 1.00 92.88 131 PHE A C 1
ATOM 1009 O O . PHE A 1 131 ? -4.767 1.247 -5.573 1.00 92.88 131 PHE A O 1
ATOM 1016 N N . THR A 1 132 ? -3.704 -0.618 -6.244 1.00 93.38 132 THR A N 1
ATOM 1017 C CA . THR A 1 132 ? -4.037 -1.407 -5.057 1.00 93.38 132 THR A CA 1
ATOM 1018 C C . THR A 1 132 ? -3.447 -0.786 -3.802 1.00 93.38 132 THR A C 1
ATOM 1020 O O . THR A 1 132 ? -4.140 -0.659 -2.803 1.00 93.38 132 THR A O 1
ATOM 1023 N N . SER A 1 133 ? -2.199 -0.328 -3.848 1.00 91.94 133 SER A N 1
ATOM 1024 C CA . SER A 1 133 ? -1.544 0.277 -2.688 1.00 91.94 133 SER A CA 1
ATOM 1025 C C . SER A 1 133 ? -2.184 1.614 -2.308 1.00 91.94 133 SER A C 1
ATOM 1027 O O . SER A 1 133 ? -2.420 1.874 -1.129 1.00 91.94 133 SER A O 1
ATOM 1029 N N . THR A 1 134 ? -2.540 2.448 -3.293 1.00 91.38 134 THR A N 1
ATOM 1030 C CA . THR A 1 134 ? -3.294 3.689 -3.055 1.00 91.38 134 THR A CA 1
ATOM 1031 C C . THR A 1 134 ? -4.692 3.398 -2.511 1.00 91.38 134 THR A C 1
ATOM 1033 O O . THR A 1 134 ? -5.110 4.036 -1.544 1.00 91.38 134 THR A O 1
ATOM 1036 N N . TRP A 1 135 ? -5.391 2.409 -3.075 1.00 91.69 135 TRP A N 1
ATOM 1037 C CA . TRP A 1 135 ? -6.682 1.935 -2.578 1.00 91.69 135 TRP A CA 1
ATOM 1038 C C . TRP A 1 135 ? -6.583 1.493 -1.116 1.00 91.69 135 TRP A C 1
ATOM 1040 O O . TRP A 1 135 ? -7.351 1.981 -0.286 1.00 91.69 135 TRP A O 1
ATOM 1050 N N . THR A 1 136 ? -5.614 0.638 -0.782 1.00 91.38 136 THR A N 1
ATOM 1051 C CA . THR A 1 136 ? -5.374 0.143 0.580 1.00 91.38 136 THR A CA 1
ATOM 1052 C C . THR A 1 136 ? -5.067 1.285 1.533 1.00 91.38 136 THR A C 1
ATOM 1054 O O . THR A 1 136 ? -5.676 1.350 2.593 1.00 91.38 136 THR A O 1
ATOM 1057 N N . SER A 1 137 ? -4.187 2.216 1.157 1.00 88.94 137 SER A N 1
ATOM 1058 C CA . SER A 1 137 ? -3.830 3.357 2.007 1.00 88.94 137 SER A CA 1
ATOM 1059 C C . SER A 1 137 ? -5.049 4.234 2.315 1.00 88.94 137 SER A C 1
ATOM 1061 O O . SER A 1 137 ? -5.332 4.511 3.481 1.00 88.94 137 SER A O 1
ATOM 1063 N N . LEU A 1 138 ? -5.825 4.607 1.289 1.00 89.19 138 LEU A N 1
ATOM 1064 C CA . LEU A 1 138 ? -7.015 5.448 1.447 1.00 89.19 138 LEU A CA 1
ATOM 1065 C C . LEU A 1 138 ? -8.104 4.757 2.268 1.00 89.19 138 LEU A C 1
ATOM 1067 O O . LEU A 1 138 ? -8.665 5.349 3.191 1.00 89.19 138 LEU A O 1
ATOM 1071 N N . THR A 1 139 ? -8.406 3.503 1.944 1.00 89.00 139 THR A N 1
ATOM 1072 C CA . THR A 1 139 ? -9.487 2.771 2.608 1.00 89.00 139 THR A CA 1
ATOM 1073 C C . THR A 1 139 ? -9.105 2.343 4.021 1.00 89.00 139 THR A C 1
ATOM 1075 O O . THR A 1 139 ? -9.924 2.506 4.921 1.00 89.00 139 THR A O 1
ATOM 1078 N N . ALA A 1 140 ? -7.867 1.907 4.274 1.00 86.69 140 ALA A N 1
ATOM 1079 C CA . ALA A 1 140 ? -7.381 1.629 5.628 1.00 86.69 140 ALA A CA 1
ATOM 1080 C C . ALA A 1 140 ? -7.400 2.893 6.499 1.00 86.69 140 ALA A C 1
ATOM 1082 O O . ALA A 1 140 ? -7.848 2.841 7.648 1.00 86.69 140 ALA A O 1
ATOM 1083 N N . GLY A 1 141 ? -6.987 4.040 5.948 1.00 82.69 141 GLY A N 1
ATOM 1084 C CA . GLY A 1 141 ? -7.091 5.331 6.624 1.00 82.69 141 GLY A CA 1
ATOM 1085 C C . GLY A 1 141 ? -8.533 5.695 6.972 1.00 82.69 141 GLY A C 1
ATOM 1086 O O . GLY A 1 141 ? -8.835 5.996 8.128 1.00 82.69 141 GLY A O 1
ATOM 1087 N N . ALA A 1 142 ? -9.441 5.582 6.000 1.00 83.44 142 ALA A N 1
ATOM 1088 C CA . ALA A 1 142 ? -10.863 5.841 6.201 1.00 83.44 142 ALA A CA 1
ATOM 1089 C C . ALA A 1 142 ? -11.485 4.905 7.252 1.00 83.44 142 ALA A C 1
ATOM 1091 O O . ALA A 1 142 ? -12.164 5.383 8.160 1.00 83.44 142 ALA A O 1
ATOM 1092 N N . TYR A 1 143 ? -11.217 3.595 7.187 1.00 80.44 143 TYR A N 1
ATOM 1093 C CA . TYR A 1 143 ? -11.702 2.620 8.172 1.00 80.44 143 TYR A CA 1
ATOM 1094 C C . TYR A 1 143 ? -11.171 2.906 9.576 1.00 80.44 143 TYR A C 1
ATOM 1096 O O . TYR A 1 143 ? -11.918 2.799 10.550 1.00 80.44 143 TYR A O 1
ATOM 1104 N N . THR A 1 144 ? -9.910 3.323 9.689 1.00 77.88 144 THR A N 1
ATOM 1105 C CA . THR A 1 144 ? -9.317 3.673 10.983 1.00 77.88 144 THR A CA 1
ATOM 1106 C C . THR A 1 144 ? -9.989 4.908 11.589 1.00 77.88 144 THR A C 1
ATOM 1108 O O . THR A 1 144 ? -10.351 4.901 12.767 1.00 77.88 144 THR A O 1
ATOM 1111 N N . LEU A 1 145 ? -10.237 5.945 10.783 1.00 75.56 145 LEU A N 1
ATOM 1112 C CA . LEU A 1 145 ? -10.965 7.141 11.219 1.00 75.56 145 LEU A CA 1
ATOM 1113 C C . LEU A 1 145 ? -12.414 6.825 11.611 1.00 75.56 145 LEU A C 1
ATOM 1115 O O . LEU A 1 145 ? -12.886 7.280 12.654 1.00 75.56 145 LEU A O 1
ATOM 1119 N N . LEU A 1 146 ? -13.099 6.007 10.809 1.00 76.75 146 LEU A N 1
ATOM 1120 C CA . LEU A 1 146 ? -14.469 5.554 11.063 1.00 76.75 146 LEU A CA 1
ATOM 1121 C C . LEU A 1 146 ? -14.598 4.818 12.400 1.00 76.75 146 LEU A C 1
ATOM 1123 O O . LEU A 1 146 ? -15.574 5.021 13.123 1.00 76.75 146 LEU A O 1
ATOM 1127 N N . PHE A 1 147 ? -13.612 3.992 12.749 1.00 69.19 147 PHE A N 1
ATOM 1128 C CA . PHE A 1 147 ? -13.607 3.269 14.016 1.00 69.19 147 PHE A CA 1
ATOM 1129 C C . PHE A 1 147 ? -13.355 4.151 15.232 1.00 69.19 147 PHE A C 1
ATOM 1131 O O . PHE A 1 147 ? -13.961 3.928 16.286 1.00 69.19 147 PHE A O 1
ATOM 1138 N N . LEU A 1 148 ? -12.447 5.119 15.108 1.00 67.62 148 LEU A N 1
ATOM 1139 C CA . LEU A 1 148 ? -12.063 5.965 16.234 1.00 67.62 148 LEU A CA 1
ATOM 1140 C C . LEU A 1 148 ? -13.063 7.106 16.465 1.00 67.62 148 LEU A C 1
ATOM 1142 O O . LEU A 1 148 ? -13.205 7.555 17.602 1.00 67.62 148 LEU A O 1
ATOM 1146 N N . HIS A 1 149 ? -13.808 7.544 15.443 1.00 68.31 149 HIS A N 1
ATOM 1147 C CA . HIS A 1 149 ? -14.768 8.635 15.598 1.00 68.31 149 HIS A CA 1
ATOM 1148 C C . HIS A 1 149 ? -16.056 8.180 16.332 1.00 68.31 149 HIS A C 1
ATOM 1150 O O . HIS A 1 149 ? -16.839 7.374 15.811 1.00 68.31 149 HIS A O 1
ATOM 1156 N N . PRO A 1 150 ? -16.362 8.719 17.530 1.00 60.38 150 PRO A N 1
ATOM 1157 C CA . PRO A 1 150 ? -17.442 8.222 18.386 1.00 60.38 150 PRO A CA 1
ATOM 1158 C C . PRO A 1 150 ? -18.840 8.462 17.809 1.00 60.38 150 PRO A C 1
ATOM 1160 O O . PRO A 1 150 ? -19.740 7.671 18.085 1.00 60.38 150 PRO A O 1
ATOM 1163 N N . ALA A 1 151 ? -19.023 9.499 16.983 1.00 61.34 151 ALA A N 1
ATOM 1164 C CA . ALA A 1 151 ? -20.313 9.791 16.353 1.00 61.34 151 ALA A CA 1
ATOM 1165 C C . ALA A 1 151 ? -20.656 8.822 15.207 1.00 61.34 151 ALA A C 1
ATOM 1167 O O . ALA A 1 151 ? -21.821 8.492 15.013 1.00 61.34 151 ALA A O 1
ATOM 1168 N N . TRP A 1 152 ? -19.648 8.326 14.479 1.00 55.28 152 TRP A N 1
ATOM 1169 C CA . TRP A 1 152 ? -19.849 7.489 13.288 1.00 55.28 152 TRP A CA 1
ATOM 1170 C C . TRP A 1 152 ? -19.865 5.992 13.595 1.00 55.28 152 TRP A C 1
ATOM 1172 O O . TRP A 1 152 ? -20.472 5.215 12.865 1.00 55.28 152 TRP A O 1
ATOM 1182 N N . SER A 1 153 ? -19.306 5.587 14.736 1.00 52.72 153 SER A N 1
ATOM 1183 C CA . SER A 1 153 ? -19.373 4.204 15.220 1.00 52.72 153 SER A CA 1
ATOM 1184 C C . SER A 1 153 ? -20.796 3.707 15.526 1.00 52.72 153 SER A C 1
ATOM 1186 O O . SER A 1 153 ? -20.965 2.506 15.728 1.00 52.72 153 SER A O 1
ATOM 1188 N N . LYS A 1 154 ? -21.804 4.587 15.597 1.00 56.53 154 LYS A N 1
ATOM 1189 C CA . LYS A 1 154 ? -23.213 4.178 15.727 1.00 56.53 154 LYS A CA 1
ATOM 1190 C C . LYS A 1 154 ? -23.819 3.699 14.403 1.00 56.53 154 LYS A C 1
ATOM 1192 O O . LYS A 1 154 ? -24.884 3.090 14.427 1.00 56.53 154 LYS A O 1
ATOM 1197 N N . HIS A 1 155 ? -23.170 3.962 13.266 1.00 55.97 155 HIS A N 1
ATOM 1198 C CA . HIS A 1 155 ? -23.671 3.527 11.969 1.00 55.97 155 HIS A CA 1
ATOM 1199 C C . HIS A 1 155 ? -23.294 2.064 11.662 1.00 55.97 155 HIS A C 1
ATOM 1201 O O . HIS A 1 155 ? -22.173 1.637 11.950 1.00 55.97 155 HIS A O 1
ATOM 1207 N N . PRO A 1 156 ? -24.187 1.308 10.992 1.00 48.69 156 PRO A N 1
ATOM 1208 C CA . PRO A 1 156 ? -23.965 -0.082 10.579 1.00 48.69 156 PRO A CA 1
ATOM 1209 C C . PRO A 1 156 ? -22.776 -0.277 9.619 1.00 48.69 156 PRO A C 1
ATOM 1211 O O . PRO A 1 156 ? -22.337 -1.392 9.388 1.00 48.69 156 PRO A O 1
ATOM 1214 N N . VAL A 1 157 ? -22.173 0.782 9.081 1.00 49.97 157 VAL A N 1
ATOM 1215 C CA . VAL A 1 157 ? -20.961 0.673 8.244 1.00 49.97 157 VAL A CA 1
ATOM 1216 C C . VAL A 1 157 ? -19.740 0.172 9.050 1.00 49.97 157 VAL A C 1
ATOM 1218 O O . VAL A 1 157 ? -18.762 -0.298 8.479 1.00 49.97 157 VAL A O 1
ATOM 1221 N N . ALA A 1 158 ? -19.817 0.182 10.387 1.00 53.94 158 ALA A N 1
ATOM 1222 C CA . ALA A 1 158 ? -18.825 -0.400 11.294 1.00 53.94 158 ALA A CA 1
ATOM 1223 C C . ALA A 1 158 ? -19.056 -1.903 11.599 1.00 53.94 158 ALA A C 1
ATOM 1225 O O . ALA A 1 158 ? -18.639 -2.394 12.650 1.00 53.94 158 ALA A O 1
ATOM 1226 N N . TYR A 1 159 ? -19.731 -2.654 10.718 1.00 69.06 159 TYR A N 1
ATOM 1227 C CA . TYR A 1 159 ? -19.824 -4.110 10.855 1.00 69.06 159 TYR A CA 1
ATOM 1228 C C . TYR A 1 159 ? -18.472 -4.777 10.578 1.00 69.06 159 TYR A C 1
ATOM 1230 O O . TYR A 1 159 ? -17.862 -4.583 9.526 1.00 69.06 159 TYR A O 1
ATOM 1238 N N . VAL A 1 160 ? -18.067 -5.669 11.486 1.00 72.69 160 VAL A N 1
ATOM 1239 C CA . VAL A 1 160 ? -16.874 -6.528 11.349 1.00 72.69 160 VAL A CA 1
ATOM 1240 C C . VAL A 1 160 ? -16.881 -7.304 10.020 1.00 72.69 160 VAL A C 1
ATOM 1242 O O . VAL A 1 160 ? -15.833 -7.516 9.418 1.00 72.69 160 VAL A O 1
ATOM 1245 N N . GLY A 1 161 ? -18.066 -7.664 9.511 1.00 77.38 161 GLY A N 1
ATOM 1246 C CA . GLY A 1 161 ? -18.220 -8.342 8.221 1.00 77.38 161 GLY A CA 1
ATOM 1247 C C . GLY A 1 161 ? -17.790 -7.497 7.015 1.00 77.38 161 GLY A C 1
ATOM 1248 O O . GLY A 1 161 ? -17.105 -8.009 6.135 1.00 77.38 161 GLY A O 1
ATOM 1249 N N . ALA A 1 162 ? -18.119 -6.200 6.985 1.00 81.38 162 ALA A N 1
ATOM 1250 C CA . ALA A 1 162 ? -17.739 -5.319 5.876 1.00 81.38 162 ALA A CA 1
ATOM 1251 C C . ALA A 1 162 ? -16.214 -5.152 5.787 1.00 81.38 162 ALA A C 1
ATOM 1253 O O . ALA A 1 162 ? -15.640 -5.139 4.700 1.00 81.38 162 ALA A O 1
ATOM 1254 N N . GLN A 1 163 ? -15.546 -5.108 6.939 1.00 82.19 163 GLN A N 1
ATOM 1255 C CA . GLN A 1 163 ? -14.089 -5.037 7.010 1.00 82.19 163 GLN A CA 1
ATOM 1256 C C . GLN A 1 163 ? -13.425 -6.346 6.622 1.00 82.19 163 GLN A C 1
ATOM 1258 O O . GLN A 1 163 ? -12.430 -6.311 5.911 1.00 82.19 163 GLN A O 1
ATOM 1263 N N . ALA A 1 164 ? -13.976 -7.492 7.028 1.00 84.12 164 ALA A N 1
ATOM 1264 C CA . ALA A 1 164 ? -13.467 -8.790 6.596 1.00 84.12 164 ALA A CA 1
ATOM 1265 C C . ALA A 1 164 ? -13.550 -8.947 5.068 1.00 84.12 164 ALA A C 1
ATOM 1267 O O . ALA A 1 164 ? -12.574 -9.355 4.440 1.00 84.12 164 ALA A O 1
ATOM 1268 N N . ILE A 1 165 ? -14.675 -8.549 4.462 1.00 89.38 165 ILE A N 1
ATOM 1269 C CA . ILE A 1 165 ? -14.837 -8.538 3.001 1.00 89.38 165 ILE A CA 1
ATOM 1270 C C . ILE A 1 165 ? -13.833 -7.574 2.360 1.00 89.38 165 ILE A C 1
ATOM 1272 O O . ILE A 1 165 ? -13.165 -7.941 1.398 1.00 89.38 165 ILE A O 1
ATOM 1276 N N . TRP A 1 166 ? -13.677 -6.363 2.902 1.00 89.69 166 TRP A N 1
ATOM 1277 C CA . TRP A 1 166 ? -12.709 -5.393 2.389 1.00 89.69 166 TRP A CA 1
ATOM 1278 C C . TRP A 1 166 ? -11.260 -5.900 2.474 1.00 89.69 166 TRP A C 1
ATOM 1280 O O . TRP A 1 166 ? -10.525 -5.782 1.492 1.00 89.69 166 TRP A O 1
ATOM 1290 N N . VAL A 1 167 ? -10.854 -6.502 3.598 1.00 88.75 167 VAL A N 1
ATOM 1291 C CA . VAL A 1 167 ? -9.523 -7.114 3.755 1.00 88.75 167 VAL A CA 1
ATOM 1292 C C . VAL A 1 167 ? -9.338 -8.226 2.727 1.00 88.75 167 VAL A C 1
ATOM 1294 O O . VAL A 1 167 ? -8.296 -8.283 2.082 1.00 88.75 167 VAL A O 1
ATOM 1297 N N . PHE A 1 168 ? -10.349 -9.073 2.523 1.00 90.94 168 PHE A N 1
ATOM 1298 C CA . PHE A 1 168 ? -10.288 -10.159 1.548 1.00 90.94 168 PHE A CA 1
ATOM 1299 C C . PHE A 1 168 ? -10.146 -9.647 0.107 1.00 90.94 168 PHE A C 1
ATOM 1301 O O . PHE A 1 168 ? -9.279 -10.114 -0.628 1.00 90.94 168 PHE A O 1
ATOM 1308 N N . VAL A 1 169 ? -10.934 -8.642 -0.289 1.00 92.56 169 VAL A N 1
ATOM 1309 C CA . VAL A 1 169 ? -10.831 -8.006 -1.616 1.00 92.56 169 VAL A CA 1
ATOM 1310 C C . VAL A 1 169 ? -9.462 -7.349 -1.807 1.00 92.56 169 VAL A C 1
ATOM 1312 O O . VAL A 1 169 ? -8.836 -7.505 -2.852 1.00 92.56 169 VAL A O 1
ATOM 1315 N N . THR A 1 170 ? -8.968 -6.658 -0.782 1.00 90.94 170 THR A N 1
ATOM 1316 C CA . THR A 1 170 ? -7.650 -6.011 -0.809 1.00 90.94 170 THR A CA 1
ATOM 1317 C C . THR A 1 170 ? -6.529 -7.039 -0.945 1.00 90.94 170 THR A C 1
ATOM 1319 O O . THR A 1 170 ? -5.624 -6.877 -1.763 1.00 90.94 170 THR A O 1
ATOM 1322 N N . TRP A 1 171 ? -6.625 -8.140 -0.200 1.00 92.19 171 TRP A N 1
ATOM 1323 C CA . TRP A 1 171 ? -5.704 -9.264 -0.303 1.00 92.19 171 TRP A CA 1
ATOM 1324 C C . TRP A 1 171 ? -5.712 -9.879 -1.708 1.00 92.19 171 TRP A C 1
ATOM 1326 O O . TRP A 1 171 ? -4.643 -10.124 -2.264 1.00 92.19 171 TRP A O 1
ATOM 1336 N N . LEU A 1 172 ? -6.885 -10.056 -2.329 1.00 93.31 172 LEU A N 1
ATOM 1337 C CA . LEU A 1 172 ? -6.979 -10.543 -3.708 1.00 93.31 172 LEU A CA 1
ATOM 1338 C C . LEU A 1 172 ? -6.280 -9.608 -4.696 1.00 93.31 172 LEU A C 1
ATOM 1340 O O . LEU A 1 172 ? -5.532 -10.083 -5.550 1.00 93.31 172 LEU A O 1
ATOM 1344 N N . PHE A 1 173 ? -6.474 -8.294 -4.578 1.00 90.38 173 PHE A N 1
ATOM 1345 C CA . PHE A 1 173 ? -5.785 -7.337 -5.445 1.00 90.38 173 PHE A CA 1
ATOM 1346 C C . PHE A 1 173 ? -4.261 -7.405 -5.292 1.00 90.38 173 PHE A C 1
ATOM 1348 O O . PHE A 1 173 ? -3.551 -7.412 -6.301 1.00 90.38 173 PHE A O 1
ATOM 1355 N N . TRP A 1 174 ? -3.754 -7.548 -4.065 1.00 89.00 174 TRP A N 1
ATOM 1356 C CA . TRP A 1 174 ? -2.327 -7.766 -3.816 1.00 89.00 174 TRP A CA 1
ATOM 1357 C C . TRP A 1 174 ? -1.814 -9.071 -4.418 1.00 89.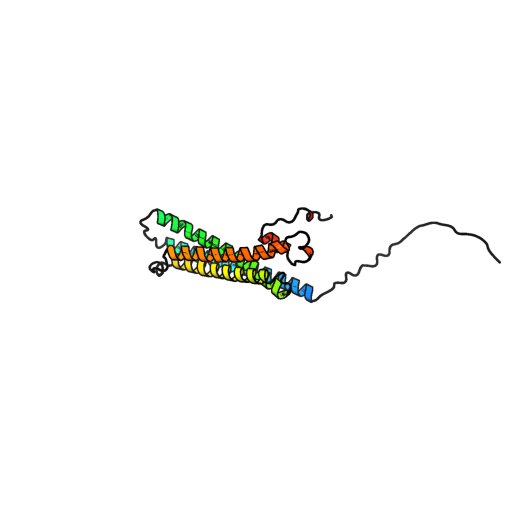00 174 TRP A C 1
ATOM 1359 O O . TRP A 1 174 ? -0.807 -9.058 -5.124 1.00 89.00 174 TRP A O 1
ATOM 1369 N N . VAL A 1 175 ? -2.510 -10.189 -4.205 1.00 90.12 175 VAL A N 1
ATOM 1370 C CA . VAL A 1 175 ? -2.101 -11.495 -4.746 1.00 90.12 175 VAL A CA 1
ATOM 1371 C C . VAL A 1 175 ? -2.095 -11.481 -6.273 1.00 90.12 175 VAL A C 1
ATOM 1373 O O . VAL A 1 175 ? -1.135 -11.949 -6.888 1.00 90.12 175 VAL A O 1
ATOM 1376 N N . VAL A 1 176 ? -3.124 -10.907 -6.902 1.00 92.50 176 VAL A N 1
ATOM 1377 C CA . VAL A 1 176 ? -3.193 -10.787 -8.363 1.00 92.50 176 VAL A CA 1
ATOM 1378 C C . VAL A 1 176 ? -2.065 -9.891 -8.878 1.00 92.50 176 VAL A C 1
ATOM 1380 O O . VAL A 1 176 ? -1.334 -10.316 -9.776 1.00 92.50 176 VAL A O 1
ATOM 1383 N N . GLY A 1 177 ? -1.852 -8.715 -8.277 1.00 87.19 177 GLY A N 1
ATOM 1384 C CA . GLY A 1 177 ? -0.752 -7.812 -8.631 1.00 87.19 177 GLY A CA 1
ATOM 1385 C C . GLY A 1 177 ? 0.619 -8.479 -8.517 1.00 87.19 177 GLY A C 1
ATOM 1386 O O . GLY A 1 177 ? 1.389 -8.483 -9.481 1.00 87.19 177 GLY A O 1
ATOM 1387 N N . ALA A 1 178 ? 0.888 -9.137 -7.389 1.00 87.38 178 ALA A N 1
ATOM 1388 C CA . ALA A 1 178 ? 2.119 -9.885 -7.163 1.00 87.38 178 ALA A CA 1
ATOM 1389 C C . ALA A 1 178 ? 2.289 -11.037 -8.166 1.00 87.38 178 ALA A C 1
ATOM 1391 O O . ALA A 1 178 ? 3.391 -11.261 -8.662 1.00 87.38 178 ALA A O 1
ATOM 1392 N N . SER A 1 179 ? 1.213 -11.747 -8.522 1.00 89.00 179 SER A N 1
ATOM 1393 C CA . SER A 1 179 ? 1.272 -12.855 -9.483 1.00 89.00 179 SER A CA 1
ATOM 1394 C C . SER A 1 179 ? 1.646 -12.397 -10.898 1.00 89.00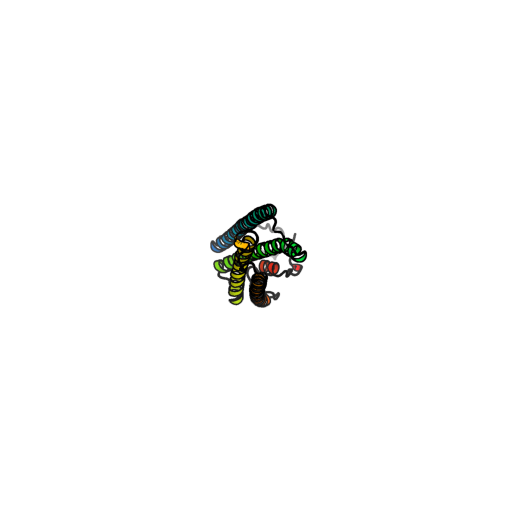 179 SER A C 1
ATOM 1396 O O . SER A 1 179 ? 2.458 -13.053 -11.554 1.00 89.00 179 SER A O 1
ATOM 1398 N N . ILE A 1 180 ? 1.110 -11.259 -11.354 1.00 88.88 180 ILE A N 1
ATOM 1399 C CA . ILE A 1 180 ? 1.406 -10.692 -12.678 1.00 88.88 180 ILE A CA 1
ATOM 1400 C C . ILE A 1 180 ? 2.873 -10.267 -12.731 1.00 88.88 180 ILE A C 1
ATOM 1402 O O . ILE A 1 180 ? 3.598 -10.633 -13.661 1.00 88.88 180 ILE A O 1
ATOM 1406 N N . VAL A 1 181 ? 3.341 -9.559 -11.698 1.00 82.75 181 VAL A N 1
ATOM 1407 C CA . VAL A 1 181 ? 4.744 -9.141 -11.638 1.00 82.75 181 VAL A CA 1
ATOM 1408 C C . VAL A 1 181 ? 5.670 -10.356 -11.527 1.00 82.75 181 VAL A C 1
ATOM 1410 O O . VAL A 1 181 ? 6.639 -10.430 -12.277 1.00 82.75 181 VAL A O 1
ATOM 1413 N N . ASN A 1 182 ? 5.346 -11.362 -10.711 1.00 83.81 182 ASN A N 1
ATOM 1414 C CA . ASN A 1 182 ? 6.135 -12.596 -10.603 1.00 83.81 182 ASN A CA 1
ATOM 1415 C C . ASN A 1 182 ? 6.289 -13.320 -11.946 1.00 83.81 182 ASN A C 1
ATOM 1417 O O . ASN A 1 182 ? 7.396 -13.740 -12.287 1.00 83.81 182 ASN A O 1
ATOM 1421 N N . LYS A 1 183 ? 5.212 -13.426 -12.737 1.00 81.56 183 LYS A N 1
ATOM 1422 C CA . LYS A 1 183 ? 5.287 -13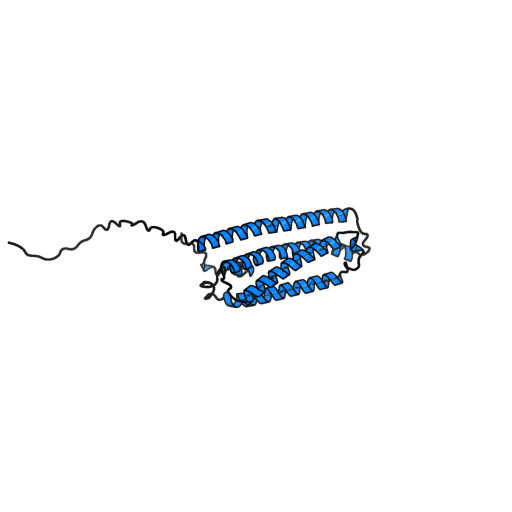.995 -14.092 1.00 81.56 183 LYS A CA 1
ATOM 1423 C C . LYS A 1 183 ? 6.230 -13.186 -14.974 1.00 81.56 183 LYS A C 1
ATOM 1425 O O . LYS A 1 183 ? 7.096 -13.767 -15.625 1.00 81.56 183 LYS A O 1
ATOM 1430 N N . SER A 1 184 ? 6.130 -11.859 -14.933 1.00 75.88 184 SER A N 1
ATOM 1431 C CA . SER A 1 184 ? 7.012 -10.994 -15.718 1.00 75.88 184 SER A CA 1
ATOM 1432 C C . SER A 1 184 ? 8.483 -11.121 -15.297 1.00 75.88 184 SER A C 1
ATOM 1434 O O . SER A 1 184 ? 9.351 -11.194 -16.156 1.00 75.88 184 SER A O 1
ATOM 1436 N N . VAL A 1 185 ? 8.772 -11.247 -13.999 1.00 71.31 185 VAL A N 1
ATOM 1437 C CA . VAL A 1 185 ? 10.136 -11.343 -13.457 1.00 71.31 185 VAL A CA 1
ATOM 1438 C C . VAL A 1 185 ? 10.750 -12.724 -13.673 1.00 71.31 185 VAL A C 1
ATOM 1440 O O . VAL A 1 185 ? 11.955 -12.817 -13.892 1.00 71.31 185 VAL A O 1
ATOM 1443 N N . SER A 1 186 ? 9.952 -13.795 -13.670 1.00 65.12 186 SER A N 1
ATOM 1444 C CA . SER A 1 186 ? 10.448 -15.149 -13.948 1.00 65.12 186 SER A CA 1
ATOM 1445 C C . SER A 1 186 ? 11.107 -15.265 -15.328 1.00 65.12 186 SER A C 1
ATOM 1447 O O . SER A 1 186 ? 12.128 -15.932 -15.448 1.00 65.12 186 SER A O 1
ATOM 1449 N N . ALA A 1 187 ? 10.622 -14.513 -16.321 1.00 61.19 187 ALA A N 1
ATOM 1450 C CA . ALA A 1 187 ? 11.249 -14.409 -17.640 1.00 61.19 187 ALA A CA 1
ATOM 1451 C C . ALA A 1 187 ? 12.547 -13.567 -17.653 1.00 61.19 187 ALA A C 1
ATOM 1453 O O . ALA A 1 187 ? 13.329 -13.650 -18.594 1.00 61.19 187 ALA A O 1
ATOM 1454 N N . LEU A 1 188 ? 12.779 -12.740 -16.627 1.00 58.41 188 LEU A N 1
ATOM 1455 C CA . LEU A 1 188 ? 13.897 -11.789 -16.535 1.00 58.41 188 LEU A CA 1
ATOM 1456 C C . LEU A 1 188 ? 15.029 -12.257 -15.593 1.00 58.41 188 LEU A C 1
ATOM 1458 O O . LEU A 1 188 ? 16.109 -11.665 -15.589 1.00 58.41 188 LEU A O 1
ATOM 1462 N N . VAL A 1 189 ? 14.791 -13.280 -14.765 1.00 61.72 189 VAL A N 1
ATOM 1463 C CA . VAL A 1 189 ? 15.716 -13.725 -13.702 1.00 61.72 189 VAL A CA 1
ATOM 1464 C C . VAL A 1 189 ? 16.734 -14.769 -14.161 1.00 61.72 189 VAL A C 1
ATOM 1466 O O . VAL A 1 189 ? 17.721 -14.967 -13.445 1.00 61.72 189 VAL A O 1
ATOM 1469 N N . ASP A 1 190 ? 16.570 -15.366 -15.343 1.00 65.19 190 ASP A N 1
ATOM 1470 C CA . ASP A 1 190 ? 17.583 -16.257 -15.913 1.00 65.19 190 ASP A CA 1
ATOM 1471 C C . ASP A 1 190 ? 18.942 -15.545 -16.035 1.00 65.19 190 ASP A C 1
ATOM 1473 O O . ASP A 1 190 ? 19.043 -14.417 -16.531 1.00 65.19 190 ASP A O 1
ATOM 1477 N N . GLU A 1 191 ? 20.010 -16.209 -15.571 1.00 56.75 191 GLU A N 1
ATOM 1478 C CA . GLU A 1 191 ? 21.373 -15.652 -15.455 1.00 56.75 191 GLU A CA 1
ATOM 1479 C C . GLU A 1 191 ? 21.904 -15.033 -16.757 1.00 56.75 191 GLU A C 1
ATOM 1481 O O . GLU A 1 191 ? 22.760 -14.151 -16.711 1.00 56.75 191 GLU A O 1
ATOM 1486 N N . LYS A 1 192 ? 21.379 -15.454 -17.912 1.00 55.81 192 LYS A N 1
ATOM 1487 C CA . LYS A 1 192 ? 21.809 -14.982 -19.234 1.00 55.81 192 LYS A CA 1
ATOM 1488 C C . LYS A 1 192 ? 21.111 -13.698 -19.709 1.00 55.81 192 LYS A C 1
ATOM 1490 O O . LYS A 1 192 ? 21.595 -13.088 -20.656 1.00 55.81 192 LYS A O 1
ATOM 1495 N N . VAL A 1 193 ? 20.012 -13.268 -19.076 1.00 57.69 193 VAL A N 1
ATOM 1496 C CA . VAL A 1 193 ? 19.138 -12.184 -19.590 1.00 57.69 193 VAL A CA 1
ATOM 1497 C C . VAL A 1 193 ? 19.224 -10.892 -18.766 1.00 57.69 193 VAL A C 1
ATOM 1499 O O . VAL A 1 193 ? 18.971 -9.804 -19.281 1.00 57.69 193 VAL A O 1
ATOM 1502 N N . CYS A 1 194 ? 19.688 -10.963 -17.515 1.00 60.47 194 CYS A N 1
ATOM 1503 C CA . CYS A 1 194 ? 19.829 -9.795 -16.628 1.00 60.47 194 CYS A CA 1
ATOM 1504 C C . CYS A 1 194 ? 20.863 -8.751 -17.133 1.00 60.47 194 CYS A C 1
ATOM 1506 O O . CYS A 1 194 ? 20.900 -7.638 -16.619 1.00 60.47 194 CYS A O 1
ATOM 1508 N N . GLY A 1 195 ? 21.655 -9.067 -18.170 1.00 57.50 195 GLY A N 1
ATOM 1509 C CA . GLY A 1 195 ? 22.510 -8.102 -18.878 1.00 57.50 195 GLY A CA 1
ATOM 1510 C C . GLY A 1 195 ? 21.763 -7.155 -19.831 1.00 57.50 195 GLY A C 1
ATOM 1511 O O . GLY A 1 195 ? 22.287 -6.096 -20.155 1.00 57.50 195 GLY A O 1
ATOM 1512 N N . SER A 1 196 ? 20.538 -7.501 -20.249 1.00 54.84 196 SER A N 1
ATOM 1513 C CA . SER A 1 196 ? 19.711 -6.690 -21.164 1.00 54.84 196 SER A CA 1
ATOM 1514 C C . SER A 1 196 ? 18.564 -5.955 -20.456 1.00 54.84 196 SER A C 1
ATOM 1516 O O . SER A 1 196 ? 17.812 -5.218 -21.092 1.00 54.84 196 SER A O 1
ATOM 1518 N N . VAL A 1 197 ? 18.399 -6.166 -19.148 1.00 55.97 197 VAL A N 1
ATOM 1519 C CA . VAL A 1 197 ? 17.286 -5.630 -18.360 1.00 55.97 197 VAL A CA 1
ATOM 1520 C C . VAL A 1 197 ? 17.789 -4.494 -17.477 1.00 55.97 197 VAL A C 1
ATOM 1522 O O . VAL A 1 197 ? 18.542 -4.711 -16.525 1.00 55.97 197 VAL A O 1
ATOM 1525 N N . ALA A 1 198 ? 17.316 -3.277 -17.744 1.00 59.97 198 ALA A N 1
ATOM 1526 C CA . ALA A 1 198 ? 17.574 -2.132 -16.880 1.00 59.97 198 ALA A CA 1
ATOM 1527 C C . ALA A 1 198 ? 16.989 -2.364 -15.471 1.00 59.97 198 ALA A C 1
ATOM 1529 O O . ALA A 1 198 ? 15.856 -2.826 -15.327 1.00 59.97 198 ALA A O 1
ATOM 1530 N N . TYR A 1 199 ? 17.757 -2.017 -14.431 1.00 66.44 199 TYR A N 1
ATOM 1531 C CA . TYR A 1 199 ? 17.344 -2.071 -13.016 1.00 66.44 199 TYR A CA 1
ATOM 1532 C C . TYR A 1 199 ? 17.087 -3.480 -12.440 1.00 66.44 199 TYR A C 1
ATOM 1534 O O . TYR A 1 199 ? 16.377 -3.646 -11.446 1.00 66.44 199 TYR A O 1
ATOM 1542 N N . CYS A 1 200 ? 17.716 -4.512 -13.016 1.00 69.56 200 CYS A N 1
ATOM 1543 C CA . CYS A 1 200 ? 17.602 -5.904 -12.558 1.00 69.56 200 CYS A CA 1
ATOM 1544 C C . CYS A 1 200 ? 17.974 -6.086 -11.063 1.00 69.56 200 CYS A C 1
ATOM 1546 O O . CYS A 1 200 ? 17.362 -6.893 -10.362 1.00 69.56 200 CYS A O 1
ATOM 1548 N N . ALA A 1 201 ? 18.927 -5.301 -10.541 1.00 67.19 201 ALA A N 1
ATOM 1549 C CA . ALA A 1 201 ? 19.318 -5.335 -9.128 1.00 67.19 201 ALA A CA 1
ATOM 1550 C C . ALA A 1 201 ? 18.211 -4.827 -8.183 1.00 67.19 201 ALA A C 1
ATOM 1552 O O . ALA A 1 201 ? 17.938 -5.472 -7.170 1.00 67.19 201 ALA A O 1
ATOM 1553 N N . GLN A 1 202 ? 17.534 -3.721 -8.523 1.00 68.25 202 GLN A N 1
ATOM 1554 C CA . GLN A 1 202 ? 16.423 -3.209 -7.710 1.00 68.25 202 GLN A CA 1
ATOM 1555 C C . GLN A 1 202 ? 15.230 -4.173 -7.710 1.00 68.25 202 GLN A C 1
ATOM 1557 O O . GLN A 1 202 ? 14.640 -4.423 -6.661 1.00 68.25 202 GLN A O 1
ATOM 1562 N N . ILE A 1 203 ? 14.915 -4.768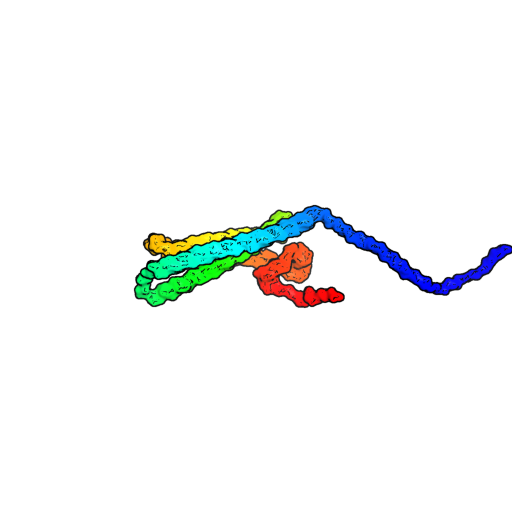 -8.865 1.00 69.38 203 ILE A N 1
ATOM 1563 C CA . ILE A 1 203 ? 13.828 -5.751 -8.988 1.00 69.38 203 ILE A CA 1
ATOM 1564 C C . ILE A 1 203 ? 14.143 -7.001 -8.154 1.00 69.38 203 ILE A C 1
ATOM 1566 O O . ILE A 1 203 ? 13.287 -7.483 -7.421 1.00 69.38 203 ILE A O 1
ATOM 1570 N N . ARG A 1 204 ? 15.383 -7.506 -8.184 1.00 67.62 204 ARG A N 1
ATOM 1571 C CA . ARG A 1 204 ? 15.802 -8.642 -7.342 1.00 67.62 204 ARG A CA 1
ATOM 1572 C C . ARG A 1 204 ? 15.701 -8.350 -5.843 1.00 67.62 204 ARG A C 1
ATOM 1574 O O . ARG A 1 204 ? 15.274 -9.231 -5.097 1.00 67.62 204 ARG A O 1
ATOM 1581 N N . GLY A 1 205 ? 16.028 -7.126 -5.425 1.00 65.31 205 GLY A N 1
ATOM 1582 C CA . GLY A 1 205 ? 15.839 -6.663 -4.048 1.00 65.31 205 GLY A CA 1
ATOM 1583 C C . GLY A 1 205 ? 14.371 -6.668 -3.619 1.00 65.31 205 GLY A C 1
ATOM 1584 O O . GLY A 1 205 ? 14.064 -7.128 -2.523 1.00 65.31 205 GLY A O 1
ATOM 1585 N N . LEU A 1 206 ? 13.460 -6.260 -4.510 1.00 67.25 206 LEU A N 1
ATOM 1586 C CA . LEU A 1 206 ? 12.014 -6.294 -4.262 1.00 67.25 206 LEU A CA 1
ATOM 1587 C C . LEU A 1 206 ? 11.487 -7.721 -4.010 1.00 67.25 206 LEU A C 1
ATOM 1589 O O . LEU A 1 206 ? 10.570 -7.904 -3.219 1.00 67.25 206 LEU A O 1
ATOM 1593 N N . PHE A 1 207 ? 12.090 -8.732 -4.646 1.00 66.06 207 PHE A N 1
ATOM 1594 C CA . PHE A 1 207 ? 11.682 -10.141 -4.539 1.00 66.06 207 PHE A CA 1
ATOM 1595 C C . PHE A 1 207 ? 12.561 -10.995 -3.608 1.00 66.06 207 PHE A C 1
ATOM 1597 O O . PHE A 1 207 ? 12.411 -12.217 -3.581 1.00 66.06 207 PHE A O 1
ATOM 1604 N N . GLY A 1 208 ? 13.501 -10.396 -2.866 1.00 59.88 208 GLY A N 1
ATOM 1605 C CA . GLY A 1 208 ? 14.380 -11.125 -1.939 1.00 59.88 208 GLY A CA 1
ATOM 1606 C C . GLY A 1 208 ? 15.323 -12.138 -2.608 1.00 59.88 208 GLY A C 1
ATOM 1607 O O . GLY A 1 208 ? 15.832 -13.047 -1.953 1.00 59.88 208 GLY A O 1
ATOM 1608 N N . LYS A 1 209 ? 15.567 -12.011 -3.918 1.00 60.91 209 LYS A N 1
ATOM 1609 C CA . LYS A 1 209 ? 16.497 -12.874 -4.663 1.00 60.91 209 LYS A CA 1
ATOM 1610 C C . LYS A 1 209 ? 17.909 -12.299 -4.527 1.00 60.91 209 LYS A C 1
ATOM 1612 O O . LYS A 1 209 ? 18.253 -11.347 -5.224 1.00 60.91 209 LYS A O 1
ATOM 1617 N N . LEU A 1 210 ? 18.726 -12.865 -3.634 1.00 53.16 210 LEU A N 1
ATOM 1618 C CA . LEU A 1 210 ? 20.126 -12.452 -3.485 1.00 53.16 210 LEU A CA 1
ATOM 1619 C C . LEU A 1 210 ? 20.897 -12.654 -4.805 1.00 53.16 210 LEU A C 1
ATOM 1621 O O . LEU A 1 210 ? 20.723 -13.690 -5.456 1.00 53.16 210 LEU A O 1
ATOM 1625 N N . PRO A 1 211 ? 21.763 -11.705 -5.209 1.00 59.28 211 PRO A N 1
ATOM 1626 C CA . PRO A 1 211 ? 22.668 -11.937 -6.322 1.00 59.28 211 PRO A CA 1
ATOM 1627 C C . PRO A 1 211 ? 23.628 -13.086 -5.975 1.00 59.28 211 PRO A C 1
ATOM 1629 O O . PRO A 1 211 ? 24.048 -13.205 -4.820 1.00 59.28 211 PRO A O 1
ATOM 1632 N N . PRO A 1 212 ? 24.015 -13.921 -6.955 1.00 56.72 212 PRO A N 1
ATOM 1633 C CA . PRO A 1 212 ? 25.073 -14.893 -6.742 1.00 56.72 212 PRO A CA 1
ATOM 1634 C C . PRO A 1 212 ? 26.341 -14.155 -6.300 1.00 56.72 212 PRO A C 1
ATOM 1636 O O . PRO A 1 212 ? 26.712 -13.124 -6.867 1.00 56.72 212 PRO A O 1
ATOM 1639 N N . THR A 1 213 ? 27.012 -14.700 -5.289 1.00 55.94 213 THR A N 1
ATOM 1640 C CA . THR A 1 213 ? 28.134 -14.144 -4.507 1.00 55.94 213 THR A CA 1
ATOM 1641 C C . THR A 1 213 ? 29.376 -13.733 -5.322 1.00 55.94 213 THR A C 1
ATOM 1643 O O . THR A 1 213 ? 30.394 -13.350 -4.755 1.00 55.94 213 THR A O 1
ATOM 1646 N N . ARG A 1 214 ? 29.332 -13.793 -6.659 1.00 54.59 214 ARG A N 1
ATOM 1647 C CA . ARG A 1 214 ? 30.458 -13.491 -7.556 1.00 54.59 214 ARG A CA 1
ATOM 1648 C C . ARG A 1 214 ? 30.705 -12.003 -7.815 1.00 54.59 214 ARG A C 1
ATOM 1650 O O . ARG A 1 214 ? 31.774 -11.680 -8.317 1.00 54.59 214 ARG A O 1
ATOM 1657 N N . TYR A 1 215 ? 29.787 -11.104 -7.457 1.00 51.19 215 TYR A N 1
ATOM 1658 C CA . TYR A 1 215 ? 29.993 -9.652 -7.620 1.00 51.19 215 TYR A CA 1
ATOM 1659 C C . TYR A 1 215 ? 30.676 -8.968 -6.422 1.00 51.19 215 TYR A C 1
ATOM 1661 O O . TYR A 1 215 ? 30.942 -7.774 -6.471 1.00 51.19 215 TYR A O 1
ATOM 1669 N N . LEU A 1 216 ? 31.026 -9.719 -5.372 1.00 53.12 216 LEU A N 1
ATOM 1670 C CA . LEU A 1 216 ? 31.758 -9.223 -4.196 1.00 53.12 216 LEU A CA 1
ATOM 1671 C C . LEU A 1 216 ? 33.288 -9.283 -4.355 1.00 53.12 216 LEU A C 1
ATOM 1673 O O . LEU A 1 216 ? 34.019 -9.230 -3.371 1.00 53.12 216 LEU A O 1
ATOM 1677 N N . ARG A 1 217 ? 33.794 -9.393 -5.588 1.00 46.47 217 ARG A N 1
ATOM 1678 C CA . ARG A 1 217 ? 35.217 -9.197 -5.878 1.00 46.47 217 ARG A CA 1
ATOM 1679 C C . ARG A 1 217 ? 35.394 -7.832 -6.535 1.00 46.47 217 ARG A C 1
ATOM 1681 O O . ARG A 1 217 ? 35.494 -7.727 -7.751 1.00 46.47 217 ARG A O 1
ATOM 1688 N N . VAL A 1 218 ? 35.398 -6.794 -5.704 1.00 48.66 218 VAL A N 1
ATOM 1689 C CA . VAL A 1 218 ? 36.008 -5.510 -6.060 1.00 48.66 218 VAL A CA 1
ATOM 1690 C C . VAL A 1 218 ? 37.508 -5.792 -6.219 1.00 48.66 218 VAL A C 1
ATOM 1692 O O . VAL A 1 218 ? 38.105 -6.295 -5.264 1.00 48.66 218 VAL A O 1
ATOM 1695 N N . PRO A 1 219 ? 38.124 -5.589 -7.397 1.00 53.00 219 PRO A N 1
ATOM 1696 C CA . PRO A 1 219 ? 39.575 -5.597 -7.478 1.00 53.00 219 PRO A CA 1
ATOM 1697 C C . PRO A 1 219 ? 40.085 -4.377 -6.701 1.00 53.00 219 PRO A C 1
ATOM 1699 O O . PRO A 1 219 ? 39.674 -3.252 -6.984 1.00 53.00 219 PRO A O 1
ATOM 1702 N N . LEU A 1 220 ? 40.898 -4.644 -5.677 1.00 49.59 220 LEU A N 1
ATOM 1703 C CA . LEU A 1 220 ? 41.779 -3.663 -5.040 1.00 49.59 220 LEU A CA 1
ATOM 1704 C C . LEU A 1 220 ? 42.808 -3.154 -6.054 1.00 49.59 220 LEU A C 1
ATOM 1706 O O . LEU A 1 220 ? 43.278 -3.992 -6.861 1.00 49.59 220 LEU A O 1
#

Organism: Hebeloma cylindrosporum (NCBI:txid76867)

Radius of gyration: 29.84 Å; chains: 1; bounding box: 109×32×79 Å

Foldseek 3Di:
DDDDDDDDDDDDDPPPPPPPPPPPPPPVVLVVVLVVLLVVLLVVLVPPLVVVLVVLVVVLVVLVVVCVVPDDPDPDPVVVVCVVCVSVVLNVQLNVLSVLLSLLVSVQSSCVSVVPDPDPLQNVLSVLSNVLSVVSNVVSSVLSCQVSDPVNCVDPCVDPVVVVVVVVVSVVSVVVSVVSNVVVVVVQPPPVRVVPDPPNVVSCVVVVNDDPPVVPDDPD